Protein AF-K4LTP4-F1 (afdb_monomer)

Foldseek 3Di:
DQQQEEEEEEADQQWDLPLAAPVVLDDDDPLCVVLVVLLVVLLVVLVVFFDPPGHWHQQLRGGCALLSVAPCLSVLVVVCSSVSNYWYWYCYLNRRIHTRRRTGTDGDGDCDDPSLVSSVVSPSLCSLLSCCLRSLHLEYEYQFAADLDPDDDRNSSNVSQLSNVLNNVVVPRDHPFYKYWYWPDDDDPSQRSNQSSVLSSVCSVVSVDPVSLVCCQPPFRDDPRIGIHMDTRD

pLDDT: mean 94.67, std 6.54, range [52.28, 98.81]

Radius of gyration: 16.27 Å; Cα contacts (8 Å, |Δi|>4): 459; chains: 1; bounding box: 39×43×39 Å

Solvent-accessible surface area (backbone atoms only — not comparable to full-atom values): 12138 Å² total; per-residue (Å²): 129,78,35,52,28,37,39,39,37,65,58,58,85,44,66,45,56,80,46,53,64,50,60,95,62,47,71,87,52,75,90,44,44,68,58,49,52,52,45,55,58,51,29,60,83,33,48,90,38,48,39,84,86,46,37,54,8,7,42,63,68,21,39,59,28,54,37,54,63,34,85,65,29,63,60,50,49,48,55,34,40,65,68,52,58,32,47,48,35,31,45,28,54,56,52,55,58,38,49,37,44,44,70,39,54,49,56,72,57,61,64,43,76,69,50,38,50,50,40,56,78,66,37,49,23,58,50,47,12,49,49,47,60,70,48,58,30,43,28,40,41,34,54,31,72,24,49,63,46,76,74,62,82,65,0,46,62,26,18,38,53,48,52,3,50,39,49,20,44,75,72,68,49,82,52,83,41,43,31,34,38,25,56,69,46,63,74,57,72,62,49,47,35,32,33,50,23,45,53,49,36,52,41,55,76,52,69,71,42,65,68,58,54,52,45,20,52,75,74,36,45,77,38,92,77,20,30,32,29,50,47,75,64,115

Secondary structure (DSSP, 8-state):
---SEEEEEE--S-B-------GGG----GGGHHHHHHHHHHHHTTGGGB-TTSPPEEHHHHB-STTTTSTTHHHHHHHHHHTTS-EEEEEETTTEEEETT-EE--B---SSHHHHHHHHHTTHHHHHHHHHHHH--SEEEEEESS-SSSSSTTHHHHHHHHHHHHHHHHTT---SEEEEEEEEE---HHHHHHHHHHHHHHHHHTTT-HHHHHHHHHT-EEETTEEEEEEE--

Mean predicted aligned error: 3.34 Å

Organism: Thermacetogenium phaeum (strain ATCC BAA-254 / DSM 26808 / PB) (NCBI:txid1089553)

Sequence (234 aa):
MSVPVVCFIPCCKAKEDTGKTAIPCFQPDSVLEETYRRLERARQGMKGCVETASKKTSALYLYTGHFYSVEGLVDAAENLLCSGRMRLFIISAGYGLLDAFEPCHTYEAVMSGRTARYWRDAGLAEIIAEICLKLEPDHVYGFFAGSPGWSGAGAKYRYFFTAGVQQALRAGWVPTRAGCFYRRSGRGVTAIMQALGKCFCEFLNADFRESFVQNVMLDGFCWNGVEIGYEEVS

Structure (mmCIF, N/CA/C/O backbone):
data_AF-K4LTP4-F1
#
_entry.id   AF-K4LTP4-F1
#
loop_
_atom_site.group_PDB
_atom_site.id
_atom_site.type_symbol
_atom_site.label_atom_id
_atom_site.label_alt_id
_atom_site.label_comp_id
_atom_site.label_asym_id
_atom_site.label_entity_id
_atom_site.label_seq_id
_atom_site.pdbx_PDB_ins_code
_atom_site.Cartn_x
_atom_site.Cartn_y
_atom_site.Cartn_z
_atom_site.occupancy
_atom_site.B_iso_or_equiv
_atom_site.auth_seq_id
_atom_site.auth_comp_id
_atom_site.auth_asym_id
_atom_site.auth_atom_id
_atom_site.pdbx_PDB_model_num
ATOM 1 N N . MET A 1 1 ? 0.931 -17.670 13.049 1.00 52.28 1 MET A N 1
ATOM 2 C CA . MET A 1 1 ? 0.541 -16.498 13.861 1.00 52.28 1 MET A CA 1
ATOM 3 C C . MET A 1 1 ? -0.373 -15.666 12.985 1.00 52.28 1 MET A C 1
ATOM 5 O O . MET A 1 1 ? 0.015 -15.432 11.847 1.00 52.28 1 MET A O 1
ATOM 9 N N . SER A 1 2 ? -1.579 -15.326 13.442 1.00 67.81 2 SER A N 1
ATOM 10 C CA . SER A 1 2 ? -2.439 -14.388 12.712 1.00 67.81 2 SER A CA 1
ATOM 11 C C . SER A 1 2 ? -1.773 -13.013 12.706 1.00 67.81 2 SER A C 1
ATOM 13 O O . SER A 1 2 ? -1.133 -12.620 13.683 1.00 67.81 2 SER A O 1
ATOM 15 N N . VAL A 1 3 ? -1.855 -12.311 11.580 1.00 78.44 3 VAL A N 1
ATOM 16 C CA . VAL A 1 3 ? -1.325 -10.951 11.457 1.00 78.44 3 VAL A CA 1
ATOM 17 C C . VAL A 1 3 ? -2.467 -10.003 11.815 1.00 78.44 3 VAL A C 1
ATOM 19 O O . VAL A 1 3 ? -3.432 -9.950 11.059 1.00 78.44 3 VAL A O 1
ATOM 22 N N . PRO A 1 4 ? -2.387 -9.234 12.914 1.00 90.75 4 PRO A N 1
ATOM 23 C CA . PRO A 1 4 ? -3.533 -8.451 13.380 1.00 90.75 4 PRO A CA 1
ATOM 24 C C . PRO A 1 4 ? -3.860 -7.266 12.459 1.00 90.75 4 PRO A C 1
ATOM 26 O O . PRO A 1 4 ? -5.010 -6.832 12.386 1.00 90.75 4 PRO A O 1
ATOM 29 N N . VAL A 1 5 ? -2.862 -6.735 11.741 1.00 97.38 5 VAL A N 1
ATOM 30 C CA . VAL A 1 5 ? -3.019 -5.552 10.888 1.00 97.38 5 VAL A CA 1
ATOM 31 C C . VAL A 1 5 ? -2.383 -5.762 9.518 1.00 97.38 5 VAL A C 1
ATOM 33 O O . VAL A 1 5 ? -1.201 -6.098 9.407 1.00 97.38 5 VAL A O 1
ATOM 36 N N . VAL A 1 6 ? -3.145 -5.488 8.461 1.00 97.94 6 VAL A N 1
ATOM 37 C CA . VAL A 1 6 ? -2.639 -5.436 7.084 1.00 97.94 6 VAL A CA 1
ATOM 38 C C . VAL A 1 6 ? -2.817 -4.033 6.510 1.00 97.94 6 VAL A C 1
ATOM 40 O O . VAL A 1 6 ? -3.913 -3.480 6.490 1.00 97.94 6 VAL A O 1
ATOM 43 N N . CYS A 1 7 ? -1.737 -3.465 5.984 1.00 98.69 7 CYS A N 1
ATOM 44 C CA . CYS A 1 7 ? -1.734 -2.154 5.345 1.00 98.69 7 CYS A CA 1
ATOM 45 C C . CYS A 1 7 ? -1.463 -2.268 3.840 1.00 98.69 7 CYS A C 1
ATOM 47 O O . CYS A 1 7 ? -0.661 -3.092 3.400 1.00 98.69 7 CYS A O 1
ATOM 49 N N . PHE A 1 8 ? -2.084 -1.390 3.054 1.00 98.81 8 PHE A N 1
ATOM 50 C CA . PHE A 1 8 ? -1.866 -1.253 1.617 1.00 98.81 8 PHE A CA 1
ATOM 51 C C . PHE A 1 8 ? -1.504 0.190 1.258 1.00 98.81 8 PHE A C 1
ATOM 53 O O . PHE A 1 8 ? -2.230 1.131 1.589 1.00 98.81 8 PHE A O 1
ATOM 60 N N . ILE A 1 9 ? -0.404 0.364 0.525 1.00 98.56 9 ILE A N 1
ATOM 61 C CA . ILE A 1 9 ? 0.089 1.676 0.078 1.00 98.56 9 ILE A CA 1
ATOM 62 C C . ILE A 1 9 ? 0.394 1.668 -1.432 1.00 98.56 9 ILE A C 1
ATOM 64 O O . ILE A 1 9 ? 0.595 0.603 -2.023 1.00 98.56 9 ILE A O 1
ATOM 68 N N . PRO A 1 10 ? 0.405 2.827 -2.113 1.00 97.38 10 PRO A N 1
ATOM 69 C CA . PRO A 1 10 ? 0.706 2.894 -3.538 1.00 97.38 10 PRO A CA 1
ATOM 70 C C . PRO A 1 10 ? 2.216 2.884 -3.786 1.00 97.38 10 PRO A C 1
ATOM 72 O O . PRO A 1 10 ? 2.984 3.480 -3.032 1.00 97.38 10 PRO A O 1
ATOM 75 N N . CYS A 1 11 ? 2.655 2.310 -4.904 1.00 97.00 11 CYS A N 1
ATOM 76 C CA . CYS A 1 11 ? 4.000 2.565 -5.415 1.00 97.00 11 CYS A CA 1
ATOM 77 C C . CYS A 1 11 ? 4.165 4.022 -5.896 1.00 97.00 11 CYS A C 1
ATOM 79 O O . CYS A 1 11 ? 3.198 4.779 -6.023 1.00 97.00 11 CYS A O 1
ATOM 81 N N . CYS A 1 12 ? 5.388 4.414 -6.263 1.00 95.44 12 CYS A N 1
ATOM 82 C CA . CYS A 1 12 ? 5.648 5.711 -6.893 1.00 95.44 12 CYS A CA 1
ATOM 83 C C . CYS A 1 12 ? 6.582 5.624 -8.105 1.00 95.44 12 CYS A C 1
ATOM 85 O O . CYS A 1 12 ? 7.229 4.609 -8.357 1.00 95.44 12 CYS A O 1
ATOM 87 N N . LYS A 1 13 ? 6.631 6.720 -8.878 1.00 94.19 13 LYS A N 1
ATOM 88 C CA . LYS A 1 13 ? 7.516 6.839 -10.044 1.00 94.19 13 LYS A CA 1
ATOM 89 C C . LYS A 1 13 ? 8.992 6.822 -9.633 1.00 94.19 13 LYS A C 1
ATOM 91 O O . LYS A 1 13 ? 9.760 6.090 -10.245 1.00 94.19 13 LYS A O 1
ATOM 96 N N . ALA A 1 14 ? 9.354 7.609 -8.618 1.00 96.50 14 ALA A N 1
ATOM 97 C CA . ALA A 1 14 ? 10.716 7.684 -8.094 1.00 96.50 14 ALA A CA 1
ATOM 98 C C . ALA A 1 14 ? 11.108 6.358 -7.428 1.00 96.50 14 ALA A C 1
ATOM 100 O O . ALA A 1 14 ? 10.367 5.857 -6.576 1.00 96.50 14 ALA A O 1
ATOM 101 N N . LYS A 1 15 ? 12.231 5.788 -7.867 1.00 96.75 15 LYS A N 1
ATOM 102 C CA . LYS A 1 15 ? 12.778 4.518 -7.391 1.00 96.75 15 LYS A CA 1
ATOM 103 C C . LYS A 1 15 ? 14.299 4.616 -7.345 1.00 96.75 15 LYS A C 1
ATOM 105 O O . LYS A 1 15 ? 14.874 5.283 -8.201 1.00 96.75 15 LYS A O 1
ATOM 110 N N . GLU A 1 16 ? 14.920 3.939 -6.391 1.00 96.38 16 GLU A N 1
ATOM 111 C CA . GLU A 1 16 ? 16.374 3.886 -6.238 1.00 96.38 16 GLU A CA 1
ATOM 112 C C . GLU A 1 16 ? 16.822 2.453 -5.921 1.00 96.38 16 GLU A C 1
ATOM 114 O O . GLU A 1 16 ? 16.445 1.865 -4.904 1.00 96.38 16 GLU A O 1
ATOM 119 N N . ASP A 1 17 ? 17.621 1.851 -6.802 1.00 93.75 17 ASP A N 1
ATOM 120 C CA . ASP A 1 17 ? 18.072 0.463 -6.694 1.00 93.75 17 ASP A CA 1
ATOM 121 C C . ASP A 1 17 ? 19.303 0.325 -5.782 1.00 93.75 17 ASP A C 1
ATOM 123 O O . ASP A 1 17 ? 20.363 -0.169 -6.158 1.00 93.75 17 ASP A O 1
ATOM 127 N N . THR A 1 18 ? 19.150 0.735 -4.524 1.00 94.44 18 THR A N 1
ATOM 128 C CA . THR A 1 18 ? 20.231 0.734 -3.520 1.00 94.44 18 THR A CA 1
ATOM 129 C C . THR A 1 18 ? 20.874 -0.640 -3.285 1.00 94.44 18 THR A C 1
ATOM 131 O O . THR A 1 18 ? 22.013 -0.722 -2.826 1.00 94.44 18 THR A O 1
ATOM 134 N N . GLY A 1 19 ? 20.169 -1.734 -3.593 1.00 95.00 19 GLY A N 1
ATOM 135 C CA . GLY A 1 19 ? 20.565 -3.094 -3.235 1.00 95.00 19 GLY A CA 1
ATOM 136 C C . GLY A 1 19 ? 20.269 -3.444 -1.774 1.00 95.00 19 GLY A C 1
ATOM 137 O O . GLY A 1 19 ? 20.636 -4.528 -1.324 1.00 95.00 19 GLY A O 1
ATOM 138 N N . LYS A 1 20 ? 19.623 -2.547 -1.012 1.00 94.50 20 LYS A N 1
ATOM 139 C CA . LYS A 1 20 ? 19.243 -2.803 0.381 1.00 94.50 20 LYS A CA 1
ATOM 140 C C . LYS A 1 20 ? 18.130 -3.851 0.426 1.00 94.50 20 LYS A C 1
ATOM 142 O O . LYS A 1 20 ? 17.078 -3.686 -0.194 1.00 94.50 20 LYS A O 1
ATOM 147 N N . THR A 1 21 ? 18.338 -4.912 1.201 1.00 91.69 21 THR A N 1
ATOM 148 C CA . THR A 1 21 ? 17.359 -5.992 1.382 1.00 91.69 21 THR A CA 1
ATOM 149 C C . THR A 1 21 ? 17.168 -6.318 2.859 1.00 91.69 21 THR A C 1
ATOM 151 O O . THR A 1 21 ? 18.154 -6.533 3.561 1.00 91.69 21 THR A O 1
ATOM 154 N N . ALA A 1 22 ? 15.921 -6.438 3.312 1.00 87.44 22 ALA A N 1
ATOM 155 C CA . ALA A 1 22 ? 15.573 -6.862 4.674 1.00 87.44 22 ALA A CA 1
ATOM 156 C C . ALA A 1 22 ? 15.279 -8.374 4.738 1.00 87.44 22 ALA A C 1
ATOM 158 O O . ALA A 1 22 ? 14.229 -8.804 5.211 1.00 87.44 22 ALA A O 1
ATOM 159 N N . ILE A 1 23 ? 16.209 -9.195 4.234 1.00 74.62 23 ILE A N 1
ATOM 160 C CA . ILE A 1 23 ? 16.038 -10.658 4.117 1.00 74.62 23 ILE A CA 1
ATOM 161 C C . ILE A 1 23 ? 15.643 -11.323 5.448 1.00 74.62 23 ILE A C 1
ATOM 163 O O . ILE A 1 23 ? 14.735 -12.148 5.416 1.00 74.62 23 ILE A O 1
ATOM 167 N N . PRO A 1 24 ? 16.232 -10.978 6.615 1.00 71.69 24 PRO A N 1
ATOM 168 C CA . PRO A 1 24 ? 15.872 -11.631 7.876 1.00 71.69 24 PRO A CA 1
ATOM 169 C C . PRO A 1 24 ? 14.401 -11.458 8.277 1.00 71.69 24 PRO A C 1
ATOM 171 O O . PRO A 1 24 ? 13.863 -12.318 8.967 1.00 71.69 24 PRO A O 1
ATOM 174 N N . CYS A 1 25 ? 13.752 -10.373 7.840 1.00 76.00 25 CYS A N 1
ATOM 175 C CA . CYS A 1 25 ? 12.348 -10.094 8.144 1.00 76.00 25 CYS A CA 1
ATOM 176 C C . CYS A 1 25 ? 11.389 -10.543 7.027 1.00 76.00 25 CYS A C 1
ATOM 178 O O . CYS A 1 25 ? 10.178 -10.550 7.235 1.00 76.00 25 CYS A O 1
ATOM 180 N N . PHE A 1 26 ? 11.894 -10.913 5.845 1.00 75.62 26 PHE A N 1
ATOM 181 C CA . PHE A 1 26 ? 11.061 -11.402 4.750 1.00 75.62 26 PHE A CA 1
ATOM 182 C C . PHE A 1 26 ? 10.897 -12.917 4.833 1.00 75.62 26 PHE A C 1
ATOM 184 O O . PHE A 1 26 ? 11.843 -13.672 4.612 1.00 75.62 26 PHE A O 1
ATOM 191 N N . GLN A 1 27 ? 9.672 -13.369 5.090 1.00 70.62 27 GLN A N 1
ATOM 192 C CA . GLN A 1 27 ? 9.317 -14.780 5.000 1.00 70.62 27 GLN A CA 1
ATOM 193 C C . GLN A 1 27 ? 8.147 -14.945 4.027 1.00 70.62 27 GLN A C 1
ATOM 195 O O . GLN A 1 27 ? 7.062 -14.415 4.286 1.00 70.62 27 GLN A O 1
ATOM 200 N N . PRO A 1 28 ? 8.348 -15.655 2.898 1.00 72.56 28 PRO A N 1
ATOM 201 C CA . PRO A 1 28 ? 7.252 -16.038 2.024 1.00 72.56 28 PRO A CA 1
ATOM 202 C C . PRO A 1 28 ? 6.209 -16.799 2.835 1.00 72.56 28 PRO A C 1
ATOM 204 O O . PRO A 1 28 ? 6.511 -17.805 3.475 1.00 72.56 28 PRO A O 1
ATOM 207 N N . ASP A 1 29 ? 4.986 -16.288 2.826 1.00 79.19 29 ASP A N 1
ATOM 208 C CA . ASP A 1 29 ? 3.899 -16.873 3.592 1.00 79.19 29 ASP A CA 1
ATOM 209 C C . ASP A 1 29 ? 3.378 -18.109 2.858 1.00 79.19 29 ASP A C 1
ATOM 211 O O . ASP A 1 29 ? 2.836 -17.992 1.754 1.00 79.19 29 ASP A O 1
ATOM 215 N N . SER A 1 30 ? 3.554 -19.294 3.442 1.00 85.12 30 SER A N 1
ATOM 216 C CA . SER A 1 30 ? 3.106 -20.546 2.823 1.00 85.12 30 SER A CA 1
ATOM 217 C C . SER A 1 30 ? 1.592 -20.564 2.607 1.00 85.12 30 SER A C 1
ATOM 219 O O . SER A 1 30 ? 1.116 -21.154 1.638 1.00 85.12 30 SER A O 1
ATOM 221 N N . VAL A 1 31 ? 0.824 -19.843 3.432 1.00 89.00 31 VAL A N 1
ATOM 222 C CA . VAL A 1 31 ? -0.631 -19.704 3.267 1.00 89.00 31 VAL A CA 1
ATOM 223 C C . VAL A 1 31 ? -0.965 -18.952 1.967 1.00 89.00 31 VAL A C 1
ATOM 225 O O . VAL A 1 31 ? -1.953 -19.245 1.282 1.00 89.00 31 VAL A O 1
ATOM 228 N N . LEU A 1 32 ? -0.104 -18.017 1.561 1.00 92.00 32 LEU A N 1
ATOM 229 C CA . LEU A 1 32 ? -0.262 -17.212 0.349 1.00 92.00 32 LEU A CA 1
ATOM 230 C C . LEU A 1 32 ? 0.405 -17.825 -0.889 1.00 92.00 32 LEU A C 1
ATOM 232 O O . LEU A 1 32 ? 0.339 -17.213 -1.952 1.00 92.00 32 LEU A O 1
ATOM 236 N N . GLU A 1 33 ? 0.986 -19.026 -0.811 1.00 92.38 33 GLU A N 1
ATOM 237 C CA . GLU A 1 33 ? 1.798 -19.596 -1.896 1.00 92.38 33 GLU A CA 1
ATOM 238 C C . GLU A 1 33 ? 1.068 -19.615 -3.251 1.00 92.38 33 GLU A C 1
ATOM 240 O O . GLU A 1 33 ? 1.586 -19.103 -4.243 1.00 92.38 33 GLU A O 1
ATOM 245 N N . GLU A 1 34 ? -0.164 -20.131 -3.312 1.00 93.44 34 GLU A N 1
ATOM 246 C CA . GLU A 1 34 ? -0.915 -20.163 -4.578 1.00 93.44 34 GLU A CA 1
ATOM 247 C C . GLU A 1 34 ? -1.298 -18.758 -5.070 1.00 93.44 34 GLU A C 1
ATOM 249 O O . GLU A 1 34 ? -1.293 -18.484 -6.272 1.00 93.44 34 GLU A O 1
ATOM 254 N N . THR A 1 35 ? -1.567 -17.837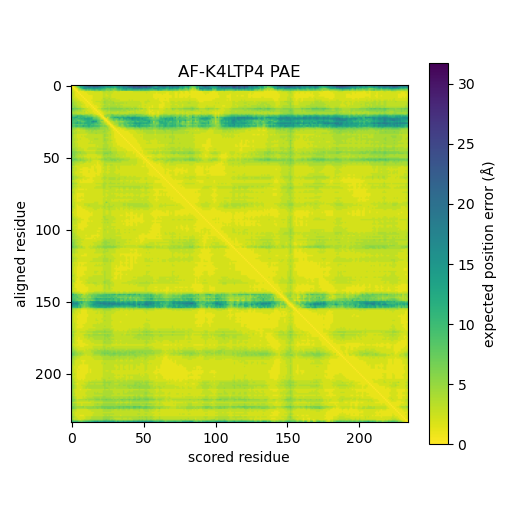 -4.143 1.00 94.44 35 THR A N 1
ATOM 255 C CA . THR A 1 35 ? -1.862 -16.436 -4.465 1.00 94.44 35 THR A CA 1
ATOM 256 C C . THR A 1 35 ? -0.623 -15.766 -5.071 1.00 94.44 35 THR A C 1
ATOM 258 O O . THR A 1 35 ? -0.724 -15.085 -6.095 1.00 94.44 35 THR A O 1
ATOM 261 N N . TYR A 1 36 ? 0.570 -16.047 -4.536 1.00 93.31 36 TYR A N 1
ATOM 262 C CA . TYR A 1 36 ? 1.835 -15.592 -5.110 1.00 93.31 36 TYR A CA 1
ATOM 263 C C . TYR A 1 36 ? 2.151 -16.248 -6.451 1.00 93.31 36 TYR A C 1
ATOM 265 O O . TYR A 1 36 ? 2.541 -15.537 -7.372 1.00 93.31 36 TYR A O 1
ATOM 273 N N . ARG A 1 37 ? 1.884 -17.543 -6.646 1.00 94.25 37 ARG A N 1
ATOM 274 C CA . ARG A 1 37 ? 2.048 -18.186 -7.964 1.00 94.25 37 ARG A CA 1
ATOM 275 C C . ARG A 1 37 ? 1.174 -17.537 -9.034 1.00 94.25 37 ARG A C 1
ATOM 277 O O . ARG A 1 37 ? 1.621 -17.339 -10.165 1.00 94.25 37 ARG A O 1
ATOM 284 N N . ARG A 1 38 ? -0.071 -17.182 -8.705 1.00 95.25 38 ARG A N 1
ATOM 285 C CA . ARG A 1 38 ? -0.948 -16.438 -9.624 1.00 95.25 38 ARG A CA 1
ATOM 286 C C . ARG A 1 38 ? -0.382 -15.060 -9.946 1.00 95.25 38 ARG A C 1
ATOM 288 O O . ARG A 1 38 ? -0.332 -14.685 -11.119 1.00 95.25 38 ARG A O 1
ATOM 295 N N . LEU A 1 39 ? 0.097 -14.342 -8.933 1.00 95.69 39 LEU A N 1
ATOM 296 C CA . LEU A 1 39 ? 0.733 -13.040 -9.105 1.00 95.69 39 LEU A CA 1
ATOM 297 C C . LEU A 1 39 ? 2.008 -13.134 -9.962 1.00 95.69 39 LEU A C 1
ATOM 299 O O . LEU A 1 39 ? 2.196 -12.329 -10.867 1.00 95.69 39 LEU A O 1
ATOM 303 N N . GLU A 1 40 ? 2.851 -14.147 -9.763 1.00 95.44 40 GLU A N 1
ATOM 304 C CA . GLU A 1 40 ? 4.054 -14.408 -10.563 1.00 95.44 40 GLU A CA 1
ATOM 305 C C . GLU A 1 40 ? 3.747 -14.700 -12.033 1.00 95.44 40 GLU A C 1
ATOM 307 O O . GLU A 1 40 ? 4.451 -14.200 -12.920 1.00 95.44 40 GLU A O 1
ATOM 312 N N . ARG A 1 41 ? 2.680 -15.463 -12.313 1.00 96.62 41 ARG A N 1
ATOM 313 C CA . ARG A 1 41 ? 2.184 -15.678 -13.683 1.00 96.62 41 ARG A CA 1
ATOM 314 C C . ARG A 1 41 ? 1.709 -14.362 -14.298 1.00 96.62 41 ARG A C 1
ATOM 316 O O . ARG A 1 41 ? 2.096 -14.047 -15.420 1.00 96.62 41 ARG A O 1
ATOM 323 N N . ALA A 1 42 ? 0.951 -13.555 -13.557 1.00 97.00 42 ALA A N 1
ATOM 324 C CA . ALA A 1 42 ? 0.530 -12.230 -14.012 1.00 97.00 42 ALA A CA 1
ATOM 325 C C . ALA A 1 42 ? 1.719 -11.271 -14.215 1.00 97.00 42 ALA A C 1
ATOM 327 O O . ALA A 1 42 ? 1.722 -10.467 -15.141 1.00 97.00 42 ALA A O 1
ATOM 328 N N . ARG A 1 43 ? 2.795 -11.368 -13.434 1.00 97.62 43 ARG A N 1
ATOM 329 C CA . ARG A 1 43 ? 4.002 -10.547 -13.641 1.00 97.62 43 ARG A CA 1
ATOM 330 C C . ARG A 1 43 ? 4.721 -10.860 -14.955 1.00 97.62 43 ARG A C 1
ATOM 332 O O . ARG A 1 43 ? 5.416 -9.992 -15.476 1.00 97.62 43 ARG A O 1
ATOM 339 N N . GLN A 1 44 ? 4.521 -12.044 -15.547 1.00 97.00 44 GLN A N 1
ATOM 340 C CA . GLN A 1 44 ? 5.122 -12.390 -16.844 1.00 97.00 44 GLN A CA 1
ATOM 341 C C . GLN A 1 44 ? 4.713 -11.412 -17.950 1.00 97.00 44 GLN A C 1
ATOM 343 O O . GLN A 1 44 ? 5.563 -11.005 -18.741 1.00 97.00 44 GLN A O 1
ATOM 348 N N . GLY A 1 45 ? 3.450 -10.972 -17.965 1.00 96.38 45 GLY A N 1
ATOM 349 C CA . GLY A 1 45 ? 2.955 -9.995 -18.941 1.00 96.38 45 GLY A CA 1
ATOM 350 C C . GLY A 1 45 ? 3.493 -8.573 -18.742 1.00 96.38 45 GLY A C 1
ATOM 351 O O . GLY A 1 45 ? 3.332 -7.737 -19.626 1.00 96.38 45 GLY A O 1
ATOM 352 N N . MET A 1 46 ? 4.174 -8.307 -17.622 1.00 96.69 46 MET A N 1
ATOM 353 C CA . MET A 1 46 ? 4.788 -7.013 -17.300 1.00 96.69 46 MET A CA 1
ATOM 354 C C . MET A 1 46 ? 6.320 -7.035 -17.367 1.00 96.69 46 MET A C 1
ATOM 356 O O . MET A 1 46 ? 6.949 -5.996 -17.194 1.00 96.69 46 MET A O 1
ATOM 360 N N . LYS A 1 47 ? 6.948 -8.176 -17.682 1.00 94.31 47 LYS A N 1
ATOM 361 C CA . LYS A 1 47 ? 8.418 -8.308 -17.741 1.00 94.31 47 LYS A CA 1
ATOM 362 C C . LYS A 1 47 ? 9.102 -7.255 -18.612 1.00 94.31 47 LYS A C 1
ATOM 364 O O . LYS A 1 47 ? 10.199 -6.825 -18.280 1.00 94.31 47 LYS A O 1
ATOM 369 N N . GLY A 1 48 ? 8.448 -6.817 -19.689 1.00 94.94 48 GLY A N 1
ATOM 370 C CA . GLY A 1 48 ? 8.991 -5.810 -20.602 1.00 94.94 48 GLY A CA 1
ATOM 371 C C . GLY A 1 48 ? 9.196 -4.420 -19.989 1.00 94.94 48 GLY A C 1
ATOM 372 O O . GLY A 1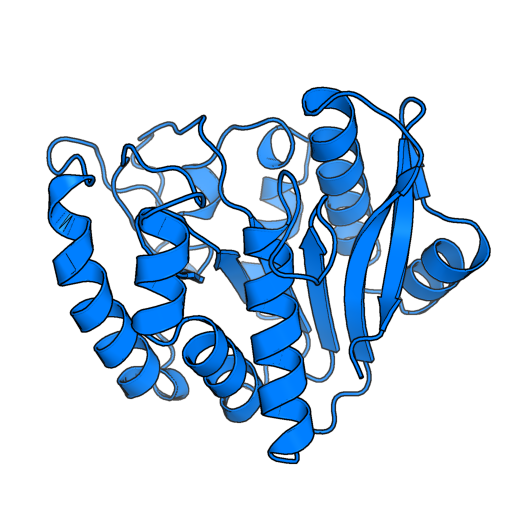 48 ? 9.905 -3.621 -20.587 1.00 94.94 48 GLY A O 1
ATOM 373 N N . CYS A 1 49 ? 8.602 -4.114 -18.827 1.00 95.50 49 CYS A N 1
ATOM 374 C CA . CYS A 1 49 ? 8.844 -2.849 -18.129 1.00 95.50 49 CYS A CA 1
ATOM 375 C C . CYS A 1 49 ? 9.879 -2.950 -17.002 1.00 95.50 49 CYS A C 1
ATOM 377 O O . CYS A 1 49 ? 10.163 -1.932 -16.379 1.00 95.50 49 CYS A O 1
ATOM 379 N N . VAL A 1 50 ? 10.385 -4.148 -16.688 1.00 96.25 50 VAL A N 1
ATOM 380 C CA . VAL A 1 50 ? 11.298 -4.392 -15.561 1.00 96.25 50 VAL A CA 1
ATOM 381 C C . VAL A 1 50 ? 12.750 -4.283 -16.020 1.00 96.25 50 VAL A C 1
ATOM 383 O O . VAL A 1 50 ? 13.148 -4.891 -17.011 1.00 96.25 50 VAL A O 1
ATOM 386 N N . GLU A 1 51 ? 13.562 -3.548 -15.267 1.00 95.88 51 GLU A N 1
ATOM 387 C CA . GLU A 1 51 ? 14.974 -3.314 -15.567 1.00 95.88 51 GLU A CA 1
ATOM 388 C C . GLU A 1 51 ? 15.845 -4.378 -14.891 1.00 95.88 51 GLU A C 1
ATOM 390 O O . GLU A 1 51 ? 16.337 -4.210 -13.780 1.00 95.88 51 GLU A O 1
ATOM 395 N N . THR A 1 52 ? 16.068 -5.508 -15.563 1.00 92.31 52 THR A N 1
ATOM 396 C CA . THR A 1 52 ? 16.788 -6.653 -14.969 1.00 92.31 52 THR A CA 1
ATOM 397 C C . THR A 1 52 ? 18.257 -6.380 -14.635 1.00 92.31 52 THR A C 1
ATOM 399 O O . THR A 1 52 ? 18.869 -7.170 -13.921 1.00 92.31 52 THR A O 1
ATOM 402 N N . ALA A 1 53 ? 18.834 -5.299 -15.166 1.00 95.12 53 ALA A N 1
ATOM 403 C CA . ALA A 1 53 ? 20.194 -4.864 -14.853 1.00 95.12 53 ALA A CA 1
ATOM 404 C C . ALA A 1 53 ? 20.292 -4.099 -13.520 1.00 95.12 53 ALA A C 1
ATOM 406 O O . ALA A 1 53 ? 21.397 -3.951 -12.998 1.00 95.12 53 ALA A O 1
ATOM 407 N N . SER A 1 54 ? 19.168 -3.621 -12.971 1.00 95.94 54 SER A N 1
ATOM 408 C CA . SER A 1 54 ? 19.148 -2.924 -11.684 1.00 95.94 54 SER A CA 1
ATOM 409 C C . SER A 1 54 ? 19.514 -3.878 -10.551 1.00 95.94 54 SER A C 1
ATOM 411 O O . SER A 1 54 ? 19.321 -5.096 -10.649 1.00 95.94 54 SER A O 1
ATOM 413 N N . LYS A 1 55 ? 19.957 -3.345 -9.415 1.00 97.00 55 LYS A N 1
ATOM 414 C CA . LYS A 1 55 ? 20.077 -4.168 -8.204 1.00 97.00 55 LYS A CA 1
ATOM 415 C C . LYS A 1 55 ? 18.689 -4.572 -7.702 1.00 97.00 55 LYS A C 1
ATOM 417 O O . LYS A 1 55 ? 17.707 -3.851 -7.893 1.00 97.00 55 LYS A O 1
ATOM 422 N N . LYS A 1 56 ? 18.610 -5.735 -7.048 1.00 95.94 56 LYS A N 1
ATOM 423 C CA . LYS A 1 56 ? 17.414 -6.134 -6.295 1.00 95.94 56 LYS A CA 1
ATOM 424 C C . LYS A 1 56 ? 17.384 -5.376 -4.973 1.00 95.94 56 LYS A C 1
ATOM 426 O O . LYS A 1 56 ? 18.315 -5.501 -4.183 1.00 95.94 56 LYS A O 1
ATOM 431 N N . THR A 1 57 ? 16.295 -4.666 -4.722 1.00 97.00 57 THR A N 1
ATOM 432 C CA . THR A 1 57 ? 16.062 -3.895 -3.497 1.00 97.00 57 THR A CA 1
ATOM 433 C C . THR A 1 57 ? 14.716 -4.316 -2.914 1.00 97.00 57 THR A C 1
ATOM 435 O O . THR A 1 57 ? 13.764 -4.536 -3.664 1.00 97.00 57 THR A O 1
ATOM 438 N N . SER A 1 58 ? 14.608 -4.458 -1.590 1.00 97.00 58 SER A N 1
ATOM 439 C CA . SER A 1 58 ? 13.304 -4.703 -0.952 1.00 97.00 58 SER A CA 1
ATOM 440 C C . SER A 1 58 ? 12.341 -3.557 -1.275 1.00 97.00 58 SER A C 1
ATOM 442 O O . SER A 1 58 ? 12.734 -2.391 -1.232 1.00 97.00 58 SER A O 1
ATOM 444 N N . ALA A 1 59 ? 11.087 -3.877 -1.597 1.00 97.06 59 ALA A N 1
ATOM 445 C CA . ALA A 1 59 ? 10.125 -2.917 -2.138 1.00 97.06 59 ALA A CA 1
ATOM 446 C C . ALA A 1 59 ? 9.975 -1.633 -1.293 1.00 97.06 59 ALA A C 1
ATOM 448 O O . ALA A 1 59 ? 9.917 -0.541 -1.856 1.00 97.06 59 ALA A O 1
ATOM 449 N N . LEU A 1 60 ? 9.987 -1.740 0.039 1.00 97.19 60 LEU A N 1
ATOM 450 C CA . LEU A 1 60 ? 9.917 -0.605 0.966 1.00 97.19 60 LEU A CA 1
ATOM 451 C C . LEU A 1 60 ? 11.092 0.374 0.817 1.00 97.19 60 LEU A C 1
ATOM 453 O O . LEU A 1 60 ? 10.897 1.574 0.974 1.00 97.19 60 LEU A O 1
ATOM 457 N N . TYR A 1 61 ? 12.291 -0.117 0.491 1.00 97.25 61 TYR A N 1
ATOM 458 C CA . TYR A 1 61 ? 13.484 0.716 0.288 1.00 97.25 61 TYR A CA 1
ATOM 459 C C . TYR A 1 61 ? 13.679 1.150 -1.165 1.00 97.25 61 TYR A C 1
ATOM 461 O O . TYR A 1 61 ? 14.503 2.019 -1.433 1.00 97.25 61 TYR A O 1
ATOM 469 N N . LEU A 1 62 ? 12.966 0.527 -2.107 1.00 97.81 62 LEU A N 1
ATOM 470 C CA . LEU A 1 62 ? 13.062 0.869 -3.522 1.00 97.81 62 LEU A CA 1
ATOM 471 C C . LEU A 1 62 ? 12.387 2.213 -3.809 1.00 97.81 62 LEU A C 1
ATOM 473 O O . LEU A 1 62 ? 12.892 2.997 -4.604 1.00 97.81 62 LEU A O 1
ATOM 477 N N . TYR A 1 63 ? 11.220 2.465 -3.219 1.00 97.75 63 TYR A N 1
ATOM 478 C CA . TYR A 1 63 ? 10.413 3.646 -3.516 1.00 97.75 63 TYR A CA 1
ATOM 479 C C . TYR A 1 63 ? 10.865 4.865 -2.704 1.00 97.75 63 TYR A C 1
ATOM 481 O O . TYR A 1 63 ? 10.890 4.831 -1.481 1.00 97.75 63 TYR A O 1
ATOM 489 N N . THR A 1 64 ? 11.152 5.975 -3.390 1.00 96.94 64 THR A N 1
ATOM 490 C CA . THR A 1 64 ? 11.706 7.208 -2.783 1.00 96.94 64 THR A CA 1
ATOM 491 C C . THR A 1 64 ? 10.842 8.449 -3.024 1.00 96.94 64 THR A C 1
ATOM 493 O O . THR A 1 64 ? 11.253 9.585 -2.798 1.00 96.94 64 THR A O 1
ATOM 496 N N . GLY A 1 65 ? 9.616 8.259 -3.516 1.00 96.56 65 GL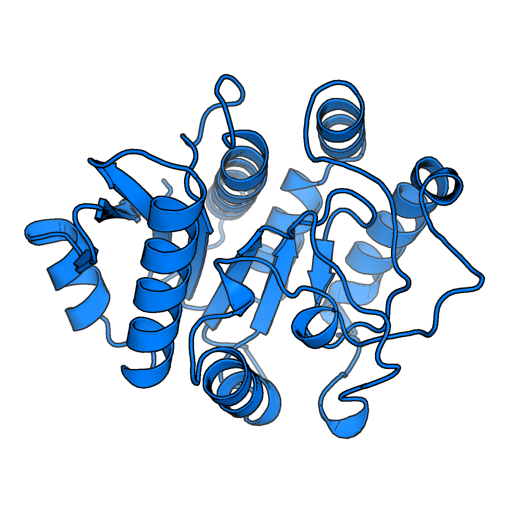Y A N 1
ATOM 497 C CA . GLY A 1 65 ? 8.691 9.357 -3.784 1.00 96.56 65 GLY A CA 1
ATOM 498 C C . GLY A 1 65 ? 8.180 10.040 -2.515 1.00 96.56 65 GLY A C 1
ATOM 499 O O . GLY A 1 65 ? 8.343 9.552 -1.406 1.00 96.56 65 GLY A O 1
ATOM 500 N N . HIS A 1 66 ? 7.458 11.142 -2.703 1.00 97.56 66 HIS A N 1
ATOM 501 C CA . HIS A 1 66 ? 6.943 12.020 -1.645 1.00 97.56 66 HIS A CA 1
ATOM 502 C C . HIS A 1 66 ? 6.213 11.351 -0.466 1.00 97.56 66 HIS A C 1
ATOM 504 O O . HIS A 1 66 ? 6.247 11.880 0.637 1.00 97.56 66 HIS A O 1
ATOM 510 N N . PHE A 1 67 ? 5.540 10.219 -0.691 1.00 97.94 67 PHE A N 1
ATOM 511 C CA . PHE A 1 67 ? 4.938 9.435 0.392 1.00 97.94 67 PHE A CA 1
ATOM 512 C C . PHE A 1 67 ? 6.008 8.787 1.276 1.00 97.94 67 PHE A C 1
ATOM 514 O O . PHE A 1 67 ? 5.928 8.869 2.492 1.00 97.94 67 PHE A O 1
ATOM 521 N N . TYR A 1 68 ? 7.017 8.179 0.651 1.00 98.12 68 TYR A N 1
ATOM 522 C CA . TYR A 1 68 ? 8.090 7.414 1.286 1.00 98.12 68 TYR A CA 1
ATOM 523 C C . TYR A 1 68 ? 9.181 8.308 1.882 1.00 98.12 68 TYR A C 1
ATOM 525 O O . TYR A 1 68 ? 9.854 7.907 2.821 1.00 98.12 68 TYR A O 1
ATOM 533 N N . SER A 1 69 ? 9.336 9.533 1.372 1.00 96.69 69 SER A N 1
ATOM 534 C CA . SER A 1 69 ? 10.334 10.498 1.848 1.00 96.69 69 SER A CA 1
ATOM 535 C C . SER A 1 69 ? 9.964 11.177 3.175 1.00 96.69 69 SER A C 1
ATOM 537 O O . SER A 1 69 ? 10.611 12.149 3.556 1.00 96.69 69 SER A O 1
ATOM 539 N N . VAL A 1 70 ? 8.877 10.762 3.832 1.00 97.88 70 VAL A N 1
ATOM 540 C CA . VAL A 1 70 ? 8.494 11.281 5.148 1.00 97.88 70 VAL A CA 1
ATOM 541 C C . VAL A 1 70 ? 9.458 10.726 6.190 1.00 97.88 70 VAL A C 1
ATOM 543 O O . VAL A 1 70 ? 9.624 9.514 6.314 1.00 97.88 70 VAL A O 1
ATOM 546 N N . GLU A 1 71 ? 10.085 11.626 6.943 1.00 97.62 71 GLU A N 1
ATOM 547 C CA . GLU A 1 71 ? 11.050 11.275 7.982 1.00 97.62 71 GLU A CA 1
ATOM 548 C C . GLU A 1 71 ? 10.454 10.288 9.000 1.00 97.62 71 GLU A C 1
ATOM 550 O O . GLU A 1 71 ? 9.307 10.435 9.436 1.00 97.62 71 GLU A O 1
ATOM 555 N N . GLY A 1 72 ? 11.227 9.251 9.335 1.00 97.50 72 GLY A N 1
ATOM 556 C CA . GLY A 1 72 ? 10.844 8.193 10.273 1.00 97.50 72 GLY A CA 1
ATOM 557 C C . GLY A 1 72 ? 9.832 7.167 9.749 1.00 97.50 72 GLY A C 1
ATOM 558 O O . GLY A 1 72 ? 9.626 6.154 10.410 1.00 97.50 72 GLY A O 1
ATOM 559 N N . LEU A 1 73 ? 9.219 7.363 8.571 1.00 98.25 73 LEU A N 1
ATOM 560 C CA . LEU A 1 73 ? 8.182 6.452 8.059 1.00 98.25 73 LEU A CA 1
ATOM 561 C C . LEU A 1 73 ? 8.726 5.046 7.808 1.00 98.25 73 LEU A C 1
ATOM 563 O O . LEU A 1 73 ? 8.135 4.069 8.263 1.00 98.25 73 LEU A O 1
ATOM 567 N N . VAL A 1 74 ? 9.835 4.946 7.070 1.00 96.75 74 VAL A N 1
ATOM 568 C CA . VAL A 1 74 ? 10.436 3.652 6.713 1.00 96.75 74 VAL A CA 1
ATOM 569 C C . VAL A 1 74 ? 10.865 2.898 7.970 1.00 96.75 74 VAL A C 1
ATOM 571 O O . VAL A 1 74 ? 10.556 1.716 8.084 1.00 96.75 74 VAL A O 1
ATOM 574 N N . ASP A 1 75 ? 11.478 3.587 8.933 1.00 96.38 75 ASP A N 1
ATOM 575 C CA . ASP A 1 75 ? 11.927 2.981 10.190 1.00 96.38 75 ASP A CA 1
ATOM 576 C C . ASP A 1 75 ? 10.742 2.516 11.054 1.00 96.38 75 ASP A C 1
ATOM 578 O O . ASP A 1 75 ? 10.747 1.401 11.579 1.00 96.38 75 ASP A O 1
ATOM 582 N N . ALA A 1 76 ? 9.681 3.326 11.168 1.00 97.69 76 ALA A N 1
ATOM 583 C CA . ALA A 1 76 ? 8.460 2.946 11.882 1.00 97.69 76 ALA A CA 1
ATOM 584 C C . ALA A 1 76 ? 7.790 1.714 11.247 1.00 97.69 76 ALA A C 1
ATOM 586 O O . ALA A 1 76 ? 7.396 0.782 11.954 1.00 97.69 76 ALA A O 1
ATOM 587 N N . ALA A 1 77 ? 7.705 1.678 9.913 1.00 97.38 77 ALA A N 1
ATOM 588 C CA . ALA A 1 77 ? 7.160 0.541 9.179 1.00 97.38 77 ALA A CA 1
ATOM 589 C C . ALA A 1 77 ? 8.022 -0.716 9.363 1.00 97.38 77 ALA A C 1
ATOM 591 O O . ALA A 1 77 ? 7.483 -1.780 9.661 1.00 97.38 77 ALA A O 1
ATOM 592 N N . GLU A 1 78 ? 9.345 -0.598 9.237 1.00 95.88 78 GLU A N 1
ATOM 593 C CA . GLU A 1 78 ? 10.292 -1.702 9.413 1.00 95.88 78 GLU A CA 1
ATOM 594 C C . GLU A 1 78 ? 10.184 -2.328 10.808 1.00 95.88 78 GLU A C 1
ATOM 596 O O . GLU A 1 78 ? 10.056 -3.548 10.922 1.00 95.88 78 GLU A O 1
ATOM 601 N N . ASN A 1 79 ? 10.115 -1.511 11.862 1.00 94.94 79 ASN A N 1
ATOM 602 C CA . ASN A 1 79 ? 9.953 -1.992 13.236 1.00 94.94 79 ASN A CA 1
ATOM 603 C C . ASN A 1 79 ? 8.662 -2.810 13.432 1.00 94.94 79 ASN A C 1
ATOM 605 O O . ASN A 1 79 ? 8.661 -3.846 14.106 1.00 94.94 79 ASN A O 1
ATOM 609 N N . LEU A 1 80 ? 7.545 -2.371 12.846 1.00 95.38 80 LEU A N 1
ATOM 610 C CA . LEU A 1 80 ? 6.258 -3.071 12.937 1.00 95.38 80 LEU A CA 1
ATOM 611 C C . LEU A 1 80 ? 6.229 -4.355 12.097 1.00 95.38 80 LEU A C 1
ATOM 613 O O . LEU A 1 80 ? 5.677 -5.362 12.544 1.00 95.38 80 LEU A O 1
ATOM 617 N N . LEU A 1 81 ? 6.870 -4.340 10.926 1.00 94.38 81 LEU A N 1
ATOM 618 C CA . LEU A 1 81 ? 7.012 -5.507 10.054 1.00 94.38 81 LEU A CA 1
ATOM 619 C C . LEU A 1 81 ? 7.883 -6.588 10.702 1.00 94.38 81 LEU A C 1
ATOM 621 O O . LEU A 1 81 ? 7.451 -7.731 10.827 1.00 94.38 81 LEU A O 1
ATOM 625 N N . CYS A 1 82 ? 9.080 -6.233 11.174 1.00 92.44 82 CYS A N 1
ATOM 626 C CA . CYS A 1 82 ? 10.008 -7.187 11.785 1.00 92.44 82 CYS A CA 1
ATOM 627 C C . CYS A 1 82 ? 9.508 -7.726 13.140 1.00 92.44 82 CYS A C 1
ATOM 629 O O . CYS A 1 82 ? 9.894 -8.822 13.534 1.00 92.44 82 CYS A O 1
ATOM 631 N N . SER A 1 83 ? 8.625 -7.001 13.842 1.00 91.62 83 SER A N 1
ATOM 632 C CA . SER A 1 83 ? 7.954 -7.507 15.055 1.00 91.62 83 SER A CA 1
ATOM 633 C C . SER A 1 83 ? 6.707 -8.354 14.773 1.00 91.62 83 SER A C 1
ATOM 635 O O . SER A 1 83 ? 6.085 -8.845 15.712 1.00 91.62 83 SER A O 1
ATOM 637 N N . GLY A 1 84 ? 6.317 -8.531 13.504 1.00 91.00 84 GLY A N 1
ATOM 638 C CA . GLY A 1 84 ? 5.142 -9.315 13.114 1.00 91.00 84 GLY A CA 1
ATOM 639 C C . GLY A 1 84 ? 3.797 -8.673 13.474 1.00 91.00 84 GLY A C 1
ATOM 640 O O . GLY A 1 84 ? 2.762 -9.327 13.371 1.00 91.00 84 GLY A O 1
ATOM 641 N N . ARG A 1 85 ? 3.789 -7.399 13.886 1.00 93.38 85 ARG A N 1
ATOM 642 C CA . ARG A 1 85 ? 2.572 -6.660 14.273 1.00 93.38 85 ARG A CA 1
ATOM 643 C C . ARG A 1 85 ? 1.794 -6.113 13.079 1.00 93.38 85 ARG A C 1
ATOM 645 O O . ARG A 1 85 ? 0.639 -5.731 13.222 1.00 93.38 85 ARG A O 1
ATOM 652 N N . MET A 1 86 ? 2.421 -6.071 11.909 1.00 95.25 86 MET A N 1
ATOM 653 C CA . MET A 1 86 ? 1.818 -5.598 10.670 1.00 95.25 86 MET A CA 1
ATOM 654 C C . MET A 1 86 ? 2.337 -6.416 9.487 1.00 95.25 86 MET A C 1
ATOM 656 O O . MET A 1 86 ? 3.494 -6.834 9.475 1.00 95.25 86 MET A O 1
ATOM 660 N N . ARG A 1 87 ? 1.518 -6.560 8.445 1.00 95.62 87 ARG A N 1
ATOM 661 C CA . ARG A 1 87 ? 1.994 -6.802 7.074 1.00 95.62 87 ARG A CA 1
ATOM 662 C C . ARG A 1 87 ? 1.686 -5.594 6.205 1.00 95.62 87 ARG A C 1
ATOM 664 O O . ARG A 1 87 ? 0.637 -4.971 6.344 1.00 95.62 87 ARG A O 1
ATOM 671 N N . LEU A 1 88 ? 2.608 -5.253 5.314 1.00 97.75 88 LEU A N 1
ATOM 672 C CA . LEU A 1 88 ? 2.485 -4.103 4.427 1.00 97.75 88 LEU A CA 1
ATOM 673 C C . LEU A 1 88 ? 2.633 -4.569 2.986 1.00 97.75 88 LEU A C 1
ATOM 675 O O . LEU A 1 88 ? 3.659 -5.140 2.617 1.00 97.75 88 LEU A O 1
ATOM 679 N N . PHE A 1 89 ? 1.620 -4.282 2.178 1.00 98.31 89 PHE A N 1
ATOM 680 C CA . PHE A 1 89 ? 1.629 -4.548 0.751 1.00 98.31 89 PHE A CA 1
ATOM 681 C C . PHE A 1 89 ? 1.670 -3.245 -0.046 1.00 98.31 89 PHE A C 1
ATOM 683 O O . PHE A 1 89 ? 0.988 -2.265 0.263 1.00 98.31 89 PHE A O 1
ATOM 690 N N . ILE A 1 90 ? 2.452 -3.243 -1.119 1.00 98.62 90 ILE A N 1
ATOM 691 C CA . ILE A 1 90 ? 2.590 -2.109 -2.028 1.00 98.62 90 ILE A CA 1
ATOM 692 C C . ILE A 1 90 ? 1.902 -2.459 -3.343 1.00 98.62 90 ILE A C 1
ATOM 694 O O . ILE A 1 90 ? 2.360 -3.335 -4.081 1.00 98.62 90 ILE A O 1
ATOM 698 N N . ILE A 1 91 ? 0.815 -1.758 -3.671 1.00 98.50 91 ILE A N 1
ATOM 699 C CA . ILE A 1 91 ? 0.159 -1.899 -4.975 1.00 98.50 91 ILE A CA 1
ATOM 700 C C . ILE A 1 91 ? 1.076 -1.271 -6.027 1.00 98.50 91 ILE A C 1
ATOM 702 O O . ILE A 1 91 ? 1.349 -0.069 -5.998 1.00 98.50 91 ILE A O 1
ATOM 706 N N . SER A 1 92 ? 1.560 -2.095 -6.953 1.00 98.25 92 SER A N 1
ATOM 707 C CA . SER A 1 92 ? 2.678 -1.790 -7.843 1.00 98.25 92 SER A CA 1
ATOM 708 C C . SER A 1 92 ? 2.265 -1.824 -9.308 1.00 98.25 92 SER A C 1
ATOM 710 O O . SER A 1 92 ? 1.652 -2.781 -9.771 1.00 98.25 92 SER A O 1
ATOM 712 N N . ALA A 1 93 ? 2.644 -0.808 -10.084 1.00 97.31 93 ALA A N 1
ATOM 713 C CA . ALA A 1 93 ? 2.343 -0.788 -11.514 1.00 97.31 93 ALA A CA 1
ATOM 714 C C . ALA A 1 93 ? 3.134 -1.844 -12.305 1.00 97.31 93 ALA A C 1
ATOM 716 O O . ALA A 1 93 ? 2.618 -2.349 -13.299 1.00 97.31 93 ALA A O 1
ATOM 717 N N . GLY A 1 94 ? 4.350 -2.186 -11.872 1.00 97.56 94 GLY A N 1
ATOM 718 C CA . GLY A 1 94 ? 5.194 -3.196 -12.523 1.00 97.56 94 GLY A CA 1
ATOM 719 C C . GLY A 1 94 ? 4.959 -4.617 -12.013 1.00 97.56 94 GLY A C 1
ATOM 720 O O . GLY A 1 94 ? 5.096 -5.570 -12.771 1.00 97.56 94 GLY A O 1
ATOM 721 N N . TYR A 1 95 ? 4.557 -4.760 -10.746 1.00 98.12 95 TYR A N 1
ATOM 722 C CA . TYR A 1 95 ? 4.483 -6.063 -10.071 1.00 98.12 95 TYR A CA 1
ATOM 723 C C . TYR A 1 95 ? 3.082 -6.454 -9.581 1.00 98.12 95 TYR A C 1
ATOM 725 O O . TYR A 1 95 ? 2.906 -7.571 -9.097 1.00 98.12 95 TYR A O 1
ATOM 733 N N . GLY A 1 96 ? 2.098 -5.559 -9.705 1.00 98.25 96 GLY A N 1
ATOM 734 C CA . GLY A 1 96 ? 0.714 -5.741 -9.262 1.00 98.25 96 GLY A CA 1
ATOM 735 C C . GLY A 1 96 ? 0.590 -5.488 -7.770 1.00 98.25 96 GLY A C 1
ATOM 736 O O . GLY A 1 96 ? 0.025 -4.482 -7.341 1.00 98.25 96 GLY A O 1
ATOM 737 N N . LEU A 1 97 ? 1.215 -6.359 -6.990 1.00 98.00 97 LEU A N 1
ATOM 738 C CA . LEU A 1 97 ? 1.339 -6.263 -5.544 1.00 98.00 97 LEU A CA 1
ATOM 739 C C . LEU A 1 97 ? 2.752 -6.697 -5.146 1.00 98.00 97 LEU A C 1
ATOM 741 O O . LEU A 1 97 ? 3.340 -7.536 -5.822 1.00 98.00 97 LEU A O 1
ATOM 745 N N . LEU A 1 98 ? 3.308 -6.122 -4.091 1.00 97.12 98 LEU A N 1
ATOM 746 C CA . LEU A 1 98 ? 4.581 -6.529 -3.494 1.00 97.12 98 LEU A CA 1
ATOM 747 C C . LEU A 1 98 ? 4.395 -6.593 -1.984 1.00 97.12 98 LEU A C 1
ATOM 749 O O . LEU A 1 98 ? 3.772 -5.691 -1.425 1.00 97.12 98 LEU A O 1
ATOM 753 N N . ASP A 1 99 ? 4.956 -7.600 -1.325 1.00 95.50 99 ASP A N 1
ATOM 754 C CA . ASP A 1 99 ? 5.216 -7.492 0.114 1.00 95.50 99 ASP A CA 1
ATOM 755 C C . ASP A 1 99 ? 6.323 -6.440 0.337 1.00 95.50 99 ASP A C 1
ATOM 757 O O . ASP A 1 99 ? 7.232 -6.299 -0.487 1.00 95.50 99 ASP A O 1
ATOM 761 N N . ALA A 1 100 ? 6.244 -5.668 1.421 1.00 96.44 100 ALA A N 1
ATOM 762 C CA . ALA A 1 100 ? 7.181 -4.587 1.723 1.00 96.44 100 ALA A CA 1
ATOM 763 C C . ALA A 1 100 ? 8.655 -5.017 1.672 1.00 96.44 100 ALA A C 1
ATOM 765 O O . ALA A 1 100 ? 9.501 -4.230 1.239 1.00 96.44 100 ALA A O 1
ATOM 766 N N . PHE A 1 101 ? 8.976 -6.254 2.057 1.00 95.56 101 PHE A N 1
ATOM 767 C CA . PHE A 1 101 ? 10.353 -6.745 2.006 1.00 95.56 101 PHE A CA 1
ATOM 768 C C . PHE A 1 101 ? 10.681 -7.628 0.805 1.00 95.56 101 PHE A C 1
ATOM 770 O O . PHE A 1 101 ? 11.843 -8.014 0.653 1.00 95.56 101 PHE A O 1
ATOM 777 N N . GLU A 1 102 ? 9.726 -7.848 -0.102 1.00 94.81 102 GLU A N 1
ATOM 778 C CA . GLU A 1 102 ? 9.951 -8.584 -1.342 1.00 94.81 102 GLU A CA 1
ATOM 779 C C . GLU A 1 102 ? 11.046 -7.902 -2.191 1.00 94.81 102 GLU A C 1
ATOM 781 O O . GLU A 1 102 ? 10.898 -6.730 -2.566 1.00 94.81 102 GLU A O 1
ATOM 786 N N . PRO A 1 103 ? 12.161 -8.594 -2.504 1.00 94.69 103 PRO A N 1
ATOM 787 C CA . PRO A 1 103 ? 13.206 -8.036 -3.354 1.00 94.69 103 PRO A CA 1
ATOM 788 C C . PRO A 1 103 ? 12.723 -7.886 -4.798 1.00 94.69 103 PRO A C 1
ATOM 790 O O . PRO A 1 103 ? 12.330 -8.862 -5.439 1.00 94.69 103 PRO A O 1
ATOM 793 N N . CYS A 1 104 ? 12.816 -6.680 -5.349 1.00 95.56 104 CYS A N 1
ATOM 794 C CA . CYS A 1 104 ? 12.399 -6.380 -6.714 1.00 95.56 104 CYS A CA 1
ATOM 795 C C . CYS A 1 104 ? 13.390 -5.447 -7.426 1.00 95.56 104 CYS A C 1
ATOM 797 O O . CYS A 1 104 ? 14.212 -4.778 -6.800 1.00 95.56 104 CYS A O 1
ATOM 799 N N . HIS A 1 105 ? 13.336 -5.454 -8.756 1.00 97.75 105 HIS A N 1
ATOM 800 C CA . HIS A 1 105 ? 14.094 -4.544 -9.615 1.00 97.75 105 HIS A CA 1
ATOM 801 C C . HIS A 1 105 ? 13.314 -3.250 -9.866 1.00 97.75 105 HIS A C 1
ATOM 803 O O . HIS A 1 105 ? 12.080 -3.226 -9.733 1.00 97.75 105 HIS A O 1
ATOM 809 N N . THR A 1 106 ? 14.010 -2.202 -10.311 1.00 97.56 106 THR A N 1
ATOM 810 C CA . THR A 1 106 ? 13.362 -1.015 -10.880 1.00 97.56 106 THR A CA 1
ATOM 811 C C . THR A 1 106 ? 12.541 -1.390 -12.111 1.00 97.56 106 THR A C 1
ATOM 813 O O . THR A 1 106 ? 12.684 -2.456 -12.717 1.00 97.56 106 THR A O 1
ATOM 816 N N . TYR A 1 107 ? 11.588 -0.525 -12.437 1.00 97.69 107 TYR A N 1
ATOM 817 C CA . TYR A 1 107 ? 10.713 -0.707 -13.582 1.00 97.69 107 TYR A CA 1
ATOM 818 C C . TYR A 1 107 ? 10.118 0.632 -14.009 1.00 97.69 107 TYR A C 1
ATOM 820 O O . TYR A 1 107 ? 9.883 1.513 -13.174 1.00 97.69 107 TYR A O 1
ATOM 828 N N . GLU A 1 108 ? 9.749 0.721 -15.282 1.00 96.62 108 GLU A N 1
ATOM 829 C CA . GLU A 1 108 ? 9.114 1.894 -15.876 1.00 96.62 108 GLU A CA 1
ATOM 830 C C . GLU A 1 108 ? 7.660 1.601 -16.252 1.00 96.62 108 GLU A C 1
ATOM 832 O O . GLU A 1 108 ? 7.316 1.225 -17.372 1.00 96.62 108 GLU A O 1
ATOM 837 N N . ALA A 1 109 ? 6.772 1.776 -15.271 1.00 95.62 109 ALA A N 1
ATOM 838 C CA . ALA A 1 109 ? 5.330 1.674 -15.454 1.00 95.62 109 ALA A CA 1
ATOM 839 C C . ALA A 1 109 ? 4.581 2.623 -14.511 1.00 95.62 109 ALA A C 1
ATOM 841 O O . ALA A 1 109 ? 5.025 2.927 -13.403 1.00 95.62 109 ALA A O 1
ATOM 842 N N . VAL A 1 110 ? 3.395 3.054 -14.942 1.00 93.94 110 VAL A N 1
ATOM 843 C CA . VAL A 1 110 ? 2.462 3.865 -14.150 1.00 93.94 110 VAL A CA 1
ATOM 844 C C . VAL A 1 110 ? 1.122 3.142 -14.092 1.00 93.94 110 VAL A C 1
ATOM 846 O O . VAL A 1 110 ? 0.671 2.605 -15.102 1.00 93.94 110 VAL A O 1
ATOM 849 N N . MET A 1 111 ? 0.462 3.140 -12.930 1.00 94.25 111 MET A N 1
ATOM 850 C CA . MET A 1 111 ? -0.850 2.507 -12.745 1.00 94.25 111 MET A CA 1
ATOM 851 C C . MET A 1 111 ? -1.972 3.337 -13.392 1.00 94.25 111 MET A C 1
ATOM 853 O O . MET A 1 111 ? -2.800 3.960 -12.727 1.00 94.25 111 MET A O 1
ATOM 857 N N . SER A 1 112 ? -1.985 3.389 -14.720 1.00 92.31 112 SER A N 1
ATOM 858 C CA . SER A 1 112 ? -2.972 4.102 -15.530 1.00 92.31 112 SER A CA 1
ATOM 859 C C . SER A 1 112 ? -3.198 3.387 -16.867 1.00 92.31 112 SER A C 1
ATOM 861 O O . SER A 1 112 ? -2.491 2.440 -17.211 1.00 92.31 112 SER A O 1
ATOM 863 N N . GLY A 1 113 ? -4.226 3.805 -17.616 1.00 91.88 113 GLY A N 1
ATOM 864 C CA . GLY A 1 113 ? -4.456 3.360 -18.995 1.00 91.88 113 GLY A CA 1
ATOM 865 C C . GLY A 1 113 ? -4.390 1.840 -19.196 1.00 91.88 113 GLY A C 1
ATOM 866 O O . GLY A 1 113 ? -5.200 1.099 -18.638 1.00 91.88 113 GLY A O 1
ATOM 867 N N . ARG A 1 114 ? -3.440 1.394 -20.030 1.00 94.56 114 ARG A N 1
ATOM 868 C CA . ARG A 1 114 ? -3.232 -0.022 -20.376 1.00 94.56 114 ARG A CA 1
ATOM 869 C C . ARG A 1 114 ? -2.746 -0.843 -19.181 1.00 94.56 114 ARG A C 1
ATOM 871 O O . ARG A 1 114 ? -3.282 -1.922 -18.975 1.00 94.56 114 ARG A O 1
ATOM 878 N N . THR A 1 115 ? -1.820 -0.320 -18.381 1.00 96.31 115 THR A N 1
ATOM 879 C CA . THR A 1 115 ? -1.275 -1.008 -17.200 1.00 96.31 115 THR A CA 1
ATOM 880 C C . THR A 1 115 ? -2.354 -1.283 -16.162 1.00 96.31 115 THR A C 1
ATOM 882 O O . THR A 1 115 ? -2.471 -2.396 -15.667 1.00 96.31 115 THR A O 1
ATOM 885 N N . ALA A 1 116 ? -3.210 -0.298 -15.873 1.00 95.94 116 ALA A N 1
ATOM 886 C CA . ALA A 1 116 ? -4.321 -0.514 -14.950 1.00 95.94 116 ALA A CA 1
ATOM 887 C C . ALA A 1 116 ? -5.317 -1.551 -15.494 1.00 95.94 116 ALA A C 1
ATOM 889 O O . ALA A 1 116 ? -5.750 -2.424 -14.752 1.00 95.94 116 ALA A O 1
ATOM 890 N N . ARG A 1 117 ? -5.674 -1.489 -16.788 1.00 96.56 117 ARG A N 1
ATOM 891 C CA . ARG A 1 117 ? -6.552 -2.505 -17.401 1.00 96.56 117 ARG A CA 1
ATOM 892 C C . ARG A 1 117 ? -5.944 -3.899 -17.323 1.00 96.56 117 ARG A C 1
ATOM 894 O O . ARG A 1 117 ? -6.646 -4.813 -16.925 1.00 96.56 117 ARG A O 1
ATOM 901 N N . TYR A 1 118 ? -4.652 -4.022 -17.612 1.00 97.94 118 TYR A N 1
ATOM 902 C CA . TYR A 1 118 ? -3.932 -5.280 -17.478 1.00 97.94 118 TYR A CA 1
ATOM 903 C C . TYR A 1 118 ? -4.091 -5.875 -16.077 1.00 97.94 118 TYR A C 1
ATOM 905 O O . TYR A 1 118 ? -4.548 -7.002 -15.946 1.00 97.94 118 TYR A O 1
ATOM 913 N N . TRP A 1 119 ? -3.795 -5.105 -15.025 1.00 98.19 119 TRP A N 1
ATOM 914 C CA . TRP A 1 119 ? -3.904 -5.597 -13.649 1.00 98.19 119 TRP A CA 1
ATOM 915 C C . TRP A 1 119 ? -5.334 -5.912 -13.217 1.00 98.19 119 TRP A C 1
ATOM 917 O O . TRP A 1 119 ? -5.548 -6.827 -12.429 1.00 98.19 119 TRP A O 1
ATOM 927 N N . ARG A 1 120 ? -6.322 -5.194 -13.755 1.00 97.50 120 ARG A N 1
ATOM 928 C CA . ARG A 1 120 ? -7.732 -5.539 -13.560 1.00 97.50 120 ARG A CA 1
ATOM 929 C C . ARG A 1 120 ? -8.066 -6.875 -14.207 1.00 97.50 120 ARG A C 1
ATOM 931 O O . ARG A 1 120 ? -8.647 -7.721 -13.548 1.00 97.50 120 ARG A O 1
ATOM 938 N N . ASP A 1 121 ? -7.680 -7.069 -15.460 1.00 97.75 121 ASP A N 1
ATOM 939 C CA . ASP A 1 121 ? -7.998 -8.286 -16.206 1.00 97.75 121 ASP A CA 1
ATOM 940 C C . ASP A 1 121 ? -7.190 -9.496 -15.676 1.00 97.75 121 ASP A C 1
ATOM 942 O O . ASP A 1 121 ? -7.651 -10.631 -15.741 1.00 97.75 121 ASP A O 1
ATOM 946 N N . ALA A 1 122 ? -6.016 -9.251 -15.081 1.00 97.88 122 ALA A N 1
ATOM 947 C CA . ALA A 1 122 ? -5.202 -10.244 -14.375 1.00 97.88 122 ALA A CA 1
ATOM 948 C C . ALA A 1 122 ? -5.711 -10.582 -12.957 1.00 97.88 122 ALA A C 1
ATOM 950 O O . ALA A 1 122 ? -5.146 -11.456 -12.298 1.00 97.88 122 ALA A O 1
ATOM 951 N N . GLY A 1 123 ? -6.757 -9.903 -12.484 1.00 97.94 123 GLY A N 1
ATOM 952 C CA . GLY A 1 123 ? -7.414 -10.195 -11.215 1.00 97.94 123 GLY A CA 1
ATOM 953 C C . GLY A 1 123 ? -6.705 -9.643 -9.972 1.00 97.94 123 GLY A C 1
ATOM 954 O O . GLY A 1 123 ? -6.591 -10.329 -8.957 1.00 97.94 123 GLY A O 1
ATOM 955 N N . LEU A 1 124 ? -6.159 -8.422 -10.034 1.00 98.31 124 LEU A N 1
ATOM 956 C CA . LEU A 1 124 ? -5.452 -7.824 -8.892 1.00 98.31 124 LEU A CA 1
ATOM 957 C C . LEU A 1 124 ? -6.363 -7.599 -7.671 1.00 98.31 124 LEU A C 1
ATOM 959 O O . LEU A 1 124 ? -5.896 -7.728 -6.541 1.00 98.31 124 LEU A O 1
ATOM 963 N N . ALA A 1 125 ? -7.645 -7.285 -7.875 1.00 98.19 125 ALA A N 1
ATOM 964 C CA . ALA A 1 125 ? -8.596 -7.143 -6.770 1.00 98.19 125 ALA A CA 1
ATOM 965 C C . ALA A 1 125 ? -8.844 -8.495 -6.081 1.00 98.19 125 ALA A C 1
ATOM 967 O O . ALA A 1 125 ? -8.837 -8.578 -4.858 1.00 98.19 125 ALA A O 1
ATOM 968 N N . GLU A 1 126 ? -8.957 -9.565 -6.861 1.00 98.38 126 GLU A N 1
ATOM 969 C CA . GLU A 1 126 ? -9.128 -10.941 -6.406 1.00 98.38 126 GLU A CA 1
ATOM 970 C C . GLU A 1 126 ? -7.908 -11.409 -5.605 1.00 98.38 126 GLU A C 1
ATOM 972 O O . GLU A 1 126 ? -8.058 -12.070 -4.583 1.00 98.38 126 GLU A O 1
ATOM 977 N N . ILE A 1 127 ? -6.698 -11.027 -6.026 1.00 98.12 127 ILE A N 1
ATOM 978 C CA . ILE A 1 127 ? -5.464 -11.306 -5.279 1.00 98.12 127 ILE A CA 1
ATOM 979 C C . ILE A 1 127 ? -5.474 -10.596 -3.917 1.00 98.12 127 ILE A C 1
ATOM 981 O O . ILE A 1 127 ? -5.128 -11.205 -2.908 1.00 98.12 127 ILE A O 1
ATOM 985 N N . ILE A 1 128 ? -5.898 -9.329 -3.866 1.00 98.56 128 ILE A N 1
ATOM 986 C CA . ILE A 1 128 ? -6.047 -8.590 -2.602 1.00 98.56 128 ILE A CA 1
ATOM 987 C C . ILE A 1 128 ? -7.115 -9.248 -1.714 1.00 98.56 128 ILE A C 1
ATOM 989 O O . ILE A 1 128 ? -6.888 -9.423 -0.519 1.00 98.56 128 ILE A O 1
ATOM 993 N N . ALA A 1 129 ? -8.245 -9.664 -2.293 1.00 98.50 129 ALA A N 1
ATOM 994 C CA . ALA A 1 129 ? -9.314 -10.344 -1.570 1.00 98.50 129 ALA A CA 1
ATOM 995 C C . ALA A 1 129 ? -8.834 -11.658 -0.937 1.00 98.50 129 ALA A C 1
ATOM 997 O O . ALA A 1 129 ? -9.109 -11.924 0.231 1.00 98.50 129 ALA A O 1
ATOM 998 N N . GLU A 1 130 ? -8.073 -12.461 -1.685 1.00 97.38 130 GLU A N 1
ATOM 999 C CA . GLU A 1 130 ? -7.477 -13.698 -1.177 1.00 97.38 130 GLU A CA 1
ATOM 1000 C C . GLU A 1 130 ? -6.502 -13.459 -0.035 1.00 97.38 130 GLU A C 1
ATOM 1002 O O . GLU A 1 130 ? -6.486 -14.243 0.908 1.00 97.38 130 GLU A O 1
ATOM 1007 N N . ILE A 1 131 ? -5.709 -12.389 -0.092 1.00 96.62 131 ILE A N 1
ATOM 1008 C CA . ILE A 1 131 ? -4.815 -12.027 1.011 1.00 96.62 131 ILE A CA 1
ATOM 1009 C C . ILE A 1 131 ? -5.626 -11.742 2.275 1.00 96.62 131 ILE A C 1
ATOM 1011 O O . ILE A 1 131 ? -5.299 -12.287 3.325 1.00 96.62 131 ILE A O 1
ATOM 1015 N N . CYS A 1 132 ? -6.698 -10.951 2.182 1.00 97.31 132 CYS A N 1
ATOM 1016 C CA . CYS A 1 132 ? -7.578 -10.684 3.322 1.00 97.31 132 CYS A CA 1
ATOM 1017 C C . CYS A 1 132 ? -8.223 -11.969 3.865 1.00 97.31 132 CYS A C 1
ATOM 1019 O O . CYS A 1 132 ? -8.191 -12.195 5.069 1.00 97.31 132 CYS A O 1
ATOM 1021 N N . LEU A 1 133 ? -8.740 -12.835 2.989 1.00 96.81 133 LEU A N 1
ATOM 1022 C CA . LEU A 1 133 ? -9.382 -14.099 3.373 1.00 96.81 133 LEU A CA 1
ATOM 1023 C C . LEU A 1 133 ? -8.417 -15.115 3.992 1.00 96.81 133 LEU A C 1
ATOM 1025 O O . LEU A 1 133 ? -8.830 -15.928 4.803 1.00 96.81 133 LEU A O 1
ATOM 1029 N N . LYS A 1 134 ? -7.149 -15.117 3.574 1.00 95.25 134 LYS A N 1
ATOM 1030 C CA . LYS A 1 134 ? -6.156 -16.099 4.026 1.00 95.25 134 LYS A CA 1
ATOM 1031 C C . LYS A 1 134 ? -5.389 -15.661 5.260 1.00 95.25 134 LYS A C 1
ATOM 1033 O O . LYS A 1 134 ? -5.025 -16.502 6.074 1.00 95.25 134 LYS A O 1
ATOM 1038 N N . LEU A 1 135 ? -5.076 -14.370 5.354 1.00 94.50 135 LEU A N 1
ATOM 1039 C CA . LEU A 1 135 ? -4.402 -13.818 6.526 1.00 94.50 135 LEU A CA 1
ATOM 1040 C C . LEU A 1 135 ? -5.382 -13.523 7.664 1.00 94.50 135 LEU A C 1
ATOM 1042 O O . LEU A 1 135 ? -4.933 -13.434 8.803 1.00 94.50 135 LEU A O 1
ATOM 1046 N N . GLU A 1 136 ? -6.670 -13.355 7.339 1.00 95.56 136 GLU A N 1
ATOM 1047 C CA . GLU A 1 136 ? -7.759 -13.015 8.263 1.00 95.56 136 GLU A CA 1
ATOM 1048 C C . GLU A 1 136 ? -7.371 -11.910 9.261 1.00 95.56 136 GLU A C 1
ATOM 1050 O O . GLU A 1 136 ? -7.471 -12.112 10.471 1.00 95.56 136 GLU A O 1
ATOM 1055 N N . PRO A 1 137 ? -6.880 -10.741 8.800 1.00 96.38 137 PRO A N 1
ATOM 1056 C CA . PRO A 1 137 ? -6.442 -9.723 9.737 1.00 96.38 137 PRO A CA 1
ATOM 1057 C C . PRO A 1 137 ? -7.637 -9.110 10.468 1.00 96.38 137 PRO A C 1
ATOM 1059 O O . PRO A 1 137 ? -8.711 -8.941 9.888 1.00 96.38 137 PRO A O 1
ATOM 1062 N N . ASP A 1 138 ? -7.433 -8.706 11.721 1.00 96.56 138 ASP A N 1
ATOM 1063 C CA . ASP A 1 138 ? -8.461 -7.996 12.488 1.00 96.56 138 ASP A CA 1
ATOM 1064 C C . ASP A 1 138 ? -8.745 -6.618 11.874 1.00 96.56 138 ASP A C 1
ATOM 1066 O O . ASP A 1 138 ? -9.880 -6.136 11.899 1.00 96.56 138 ASP A O 1
ATOM 1070 N N . HIS A 1 139 ? -7.709 -5.989 11.307 1.00 97.94 139 HIS A N 1
ATOM 1071 C CA . HIS A 1 139 ? -7.793 -4.664 10.709 1.00 97.94 139 HIS A CA 1
ATOM 1072 C C . HIS A 1 139 ? -7.109 -4.603 9.339 1.00 97.94 139 HIS A C 1
ATOM 1074 O O . HIS A 1 139 ? -5.979 -5.074 9.168 1.00 97.94 139 HIS A O 1
ATOM 1080 N N . VAL A 1 140 ? -7.752 -3.936 8.373 1.00 98.31 140 VAL A N 1
ATOM 1081 C CA . VAL A 1 140 ? -7.136 -3.586 7.085 1.00 98.31 140 VAL A CA 1
ATOM 1082 C C . VAL A 1 140 ? -7.215 -2.089 6.794 1.00 98.31 140 VAL A C 1
ATOM 1084 O O . VAL A 1 140 ? -8.270 -1.462 6.914 1.00 98.31 140 VAL A O 1
ATOM 1087 N N . TYR A 1 141 ? -6.093 -1.516 6.356 1.00 98.75 141 TYR A N 1
ATOM 1088 C CA . TYR A 1 141 ? -5.979 -0.085 6.085 1.00 98.75 141 TYR A CA 1
ATOM 1089 C C . TYR A 1 141 ? -5.337 0.203 4.727 1.00 98.75 141 TYR A C 1
ATOM 1091 O O . TYR A 1 141 ? -4.237 -0.257 4.432 1.00 98.75 141 TYR A O 1
ATOM 1099 N N . GLY A 1 142 ? -6.000 1.007 3.900 1.00 98.62 142 GLY A N 1
ATOM 1100 C CA . GLY A 1 142 ? -5.445 1.561 2.663 1.00 98.62 142 GLY A CA 1
ATOM 1101 C C . GLY A 1 142 ? -5.038 3.027 2.821 1.00 98.62 142 GLY A C 1
ATOM 1102 O O . GLY A 1 142 ? -5.699 3.765 3.543 1.00 98.62 142 GLY A O 1
ATOM 1103 N N . PHE A 1 143 ? -4.001 3.484 2.115 1.00 98.44 143 PHE A N 1
ATOM 1104 C CA . PHE A 1 143 ? -3.583 4.898 2.103 1.00 98.44 143 PHE A CA 1
ATOM 1105 C C . PHE A 1 143 ? -3.481 5.425 0.671 1.00 98.44 143 PHE A C 1
ATOM 1107 O O . PHE A 1 143 ? -2.431 5.339 0.037 1.00 98.44 143 PHE A O 1
ATOM 1114 N N . PHE A 1 144 ? -4.567 5.986 0.132 1.00 97.06 144 PHE A N 1
ATOM 1115 C CA . PHE A 1 144 ? -4.641 6.336 -1.290 1.00 97.06 144 PHE A CA 1
ATOM 1116 C C . PHE A 1 144 ? -5.284 7.701 -1.549 1.00 97.06 144 PHE A C 1
ATOM 1118 O O . PHE A 1 144 ? -6.389 7.994 -1.109 1.00 97.06 144 PHE A O 1
ATOM 1125 N N . ALA A 1 145 ? -4.630 8.526 -2.372 1.00 92.06 145 ALA A N 1
ATOM 1126 C CA . ALA A 1 145 ? -5.102 9.875 -2.706 1.00 92.06 145 ALA A CA 1
ATOM 1127 C C . ALA A 1 145 ? -6.378 9.919 -3.568 1.00 92.06 145 ALA A C 1
ATOM 1129 O O . ALA A 1 145 ? -7.052 10.949 -3.618 1.00 92.06 145 ALA A O 1
ATOM 1130 N N . GLY A 1 146 ? -6.655 8.844 -4.310 1.00 86.12 146 GLY A N 1
ATOM 1131 C CA . GLY A 1 146 ? -7.736 8.780 -5.291 1.00 86.12 146 GLY A CA 1
ATOM 1132 C C . GLY A 1 146 ? -9.125 8.553 -4.688 1.00 8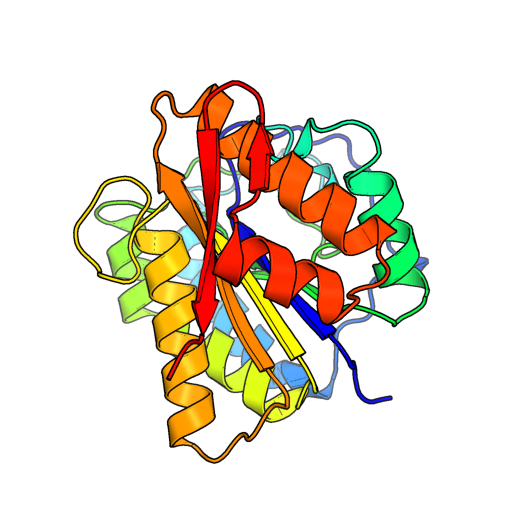6.12 146 GLY A C 1
ATOM 1133 O O . GLY A 1 146 ? -9.288 8.361 -3.485 1.00 86.12 146 GLY A O 1
ATOM 1134 N N . SER A 1 147 ? -10.136 8.547 -5.554 1.00 86.62 147 SER A N 1
ATOM 1135 C CA . SER A 1 147 ? -11.482 8.043 -5.258 1.00 86.62 147 SER A CA 1
ATOM 1136 C C . SER A 1 147 ? -11.525 6.510 -5.381 1.00 86.62 147 SER A C 1
ATOM 1138 O O . SER A 1 147 ? -10.663 5.939 -6.052 1.00 86.62 147 SER A O 1
ATOM 1140 N N . PRO A 1 148 ? -12.497 5.825 -4.749 1.00 85.69 148 PRO A N 1
ATOM 1141 C CA . PRO A 1 148 ? -12.596 4.363 -4.814 1.00 85.69 148 PRO A CA 1
ATOM 1142 C C . PRO A 1 148 ? -13.078 3.851 -6.184 1.00 85.69 148 PRO A C 1
ATOM 1144 O O . PRO A 1 148 ? -12.943 2.673 -6.496 1.00 85.69 148 PRO A O 1
ATOM 1147 N N . GLY A 1 149 ? -13.629 4.727 -7.029 1.00 87.12 149 GLY A N 1
ATOM 1148 C CA . GLY A 1 149 ? -14.089 4.371 -8.369 1.00 87.12 149 GLY A CA 1
ATOM 1149 C C . GLY A 1 149 ? -12.955 4.153 -9.374 1.00 87.12 149 GLY A C 1
ATOM 1150 O O . GLY A 1 149 ? -11.826 4.599 -9.200 1.00 87.12 149 GLY A O 1
ATOM 1151 N N . TRP A 1 150 ? -13.270 3.514 -10.504 1.00 87.88 150 TRP A N 1
ATOM 1152 C CA . TRP A 1 150 ? -12.297 3.333 -11.584 1.00 87.88 150 TRP A CA 1
ATOM 1153 C C . TRP A 1 150 ? -11.881 4.673 -12.207 1.00 87.88 150 TRP A C 1
ATOM 1155 O O . TRP A 1 150 ? -10.724 4.861 -12.573 1.00 87.88 150 TRP A O 1
ATOM 1165 N N . SER A 1 151 ? -12.804 5.614 -12.383 1.00 81.38 151 SER A N 1
ATOM 1166 C CA . SER A 1 151 ? -12.544 6.901 -13.036 1.00 81.38 151 SER A CA 1
ATOM 1167 C C . SER A 1 151 ? -11.902 7.920 -12.087 1.00 81.38 151 SER A C 1
ATOM 1169 O O . SER A 1 151 ? -12.389 8.125 -10.980 1.00 81.38 151 SER A O 1
ATOM 1171 N N . GLY A 1 152 ? -10.852 8.608 -12.549 1.00 70.31 152 GLY A N 1
ATOM 1172 C CA . GLY A 1 152 ? -10.197 9.702 -11.820 1.00 70.31 152 GLY A CA 1
ATOM 1173 C C . GLY A 1 152 ? -8.669 9.613 -11.815 1.00 70.31 152 GLY A C 1
ATOM 1174 O O . GLY A 1 152 ? -8.084 8.541 -11.998 1.00 70.31 152 GLY A O 1
ATOM 1175 N N . ALA A 1 153 ? -8.004 10.751 -11.608 1.00 64.81 153 ALA A N 1
ATOM 1176 C CA . ALA A 1 153 ? -6.556 10.794 -11.412 1.00 64.81 153 ALA A CA 1
ATOM 1177 C C . ALA A 1 153 ? -6.188 10.128 -10.075 1.00 64.81 153 ALA A C 1
ATOM 1179 O O . ALA A 1 153 ? -6.795 10.418 -9.048 1.00 64.81 153 ALA A O 1
ATOM 1180 N N . GLY A 1 154 ? -5.222 9.204 -10.089 1.00 71.12 154 GLY A N 1
ATOM 1181 C CA . GLY A 1 154 ? -4.806 8.460 -8.890 1.00 71.12 15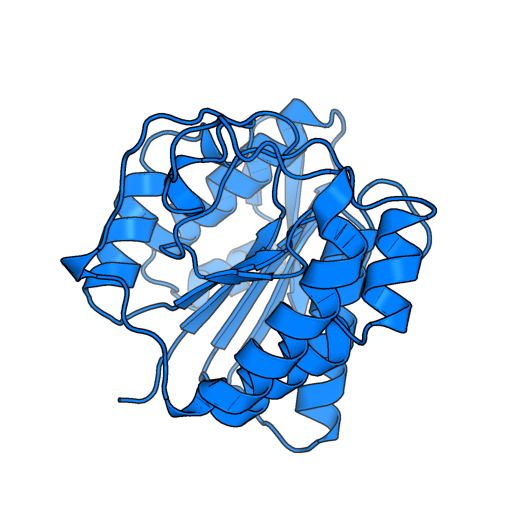4 GLY A CA 1
ATOM 1182 C C . GLY A 1 154 ? -5.826 7.439 -8.362 1.00 71.12 154 GLY A C 1
ATOM 1183 O O . GLY A 1 154 ? -5.537 6.752 -7.388 1.00 71.12 154 GLY A O 1
ATOM 1184 N N . ALA A 1 155 ? -6.986 7.293 -9.011 1.00 86.50 155 ALA A N 1
ATOM 1185 C CA . ALA A 1 155 ? -8.082 6.444 -8.540 1.00 86.50 155 ALA A CA 1
ATOM 1186 C C . ALA A 1 155 ? -7.773 4.938 -8.624 1.00 86.50 155 ALA A C 1
ATOM 1188 O O . ALA A 1 155 ? -8.305 4.149 -7.856 1.00 86.50 155 ALA A O 1
ATOM 1189 N N . LYS A 1 156 ? -6.864 4.522 -9.517 1.00 93.62 156 LYS A N 1
ATOM 1190 C CA . LYS A 1 156 ? -6.622 3.096 -9.804 1.00 93.62 156 LYS A CA 1
ATOM 1191 C C . LYS A 1 156 ? -6.120 2.302 -8.602 1.00 93.62 156 LYS A C 1
ATOM 1193 O O . LYS A 1 156 ? -6.596 1.198 -8.383 1.00 93.62 156 LYS A O 1
ATOM 1198 N N . TYR A 1 157 ? -5.190 2.858 -7.826 1.00 95.62 157 TYR A N 1
ATOM 1199 C CA . TYR A 1 157 ? -4.673 2.171 -6.641 1.00 95.62 157 TYR A CA 1
ATOM 1200 C C . TYR A 1 157 ? -5.776 1.950 -5.605 1.00 95.62 157 TYR A C 1
ATOM 1202 O O . TYR A 1 157 ? -5.972 0.826 -5.150 1.00 95.62 157 TYR A O 1
ATOM 1210 N N . ARG A 1 158 ? -6.546 3.006 -5.304 1.00 95.94 158 ARG A N 1
ATOM 1211 C CA . ARG A 1 158 ? -7.661 2.920 -4.360 1.00 95.94 158 ARG A CA 1
ATOM 1212 C C . ARG A 1 158 ? -8.750 1.977 -4.858 1.00 95.94 158 ARG A C 1
ATOM 1214 O O . ARG A 1 158 ? -9.248 1.191 -4.071 1.00 95.94 158 ARG A O 1
ATOM 1221 N N . TYR A 1 159 ? -9.065 2.007 -6.152 1.00 97.06 159 TYR A N 1
ATOM 1222 C CA . TYR A 1 159 ? -10.006 1.071 -6.758 1.00 97.06 159 TYR A CA 1
ATOM 1223 C C . TYR A 1 159 ? -9.621 -0.386 -6.491 1.00 97.06 159 TYR A C 1
ATOM 1225 O O . TYR A 1 159 ? -10.463 -1.147 -6.033 1.00 97.06 159 TYR A O 1
ATOM 1233 N N . PHE A 1 160 ? -8.368 -0.782 -6.749 1.00 98.00 160 PHE A N 1
ATOM 1234 C CA . PHE A 1 160 ? -7.947 -2.172 -6.535 1.00 98.00 160 PHE A CA 1
ATOM 1235 C C . PHE A 1 160 ? -8.043 -2.582 -5.071 1.00 98.00 160 PHE A C 1
ATOM 1237 O O . PHE A 1 160 ? -8.561 -3.657 -4.779 1.00 98.00 160 PHE A O 1
ATOM 1244 N N . PHE A 1 161 ? -7.593 -1.708 -4.170 1.00 98.44 161 PHE A N 1
ATOM 1245 C CA . PHE A 1 161 ? -7.730 -1.917 -2.735 1.00 98.44 161 PHE A CA 1
ATOM 1246 C C . PHE A 1 161 ? -9.197 -2.090 -2.327 1.00 98.44 161 PHE A C 1
ATOM 1248 O O . PHE A 1 161 ? -9.563 -3.125 -1.780 1.00 98.44 161 PHE A O 1
ATOM 1255 N N . THR A 1 162 ? -10.049 -1.108 -2.638 1.00 98.00 162 THR A N 1
ATOM 1256 C CA . THR A 1 162 ? -11.462 -1.117 -2.251 1.00 98.00 162 THR A CA 1
ATOM 1257 C C . THR A 1 162 ? -12.190 -2.315 -2.854 1.00 98.00 162 THR A C 1
ATOM 1259 O O . THR A 1 162 ? -12.862 -3.031 -2.123 1.00 98.00 162 THR A O 1
ATOM 1262 N N . ALA A 1 163 ? -12.011 -2.598 -4.147 1.00 98.12 163 ALA A N 1
ATOM 1263 C CA . ALA A 1 163 ? -12.663 -3.730 -4.802 1.00 98.12 163 ALA A CA 1
ATOM 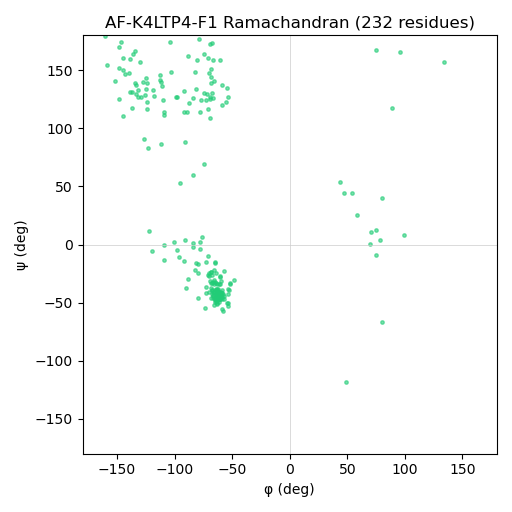1264 C C . ALA A 1 163 ? -12.243 -5.080 -4.196 1.00 98.12 163 ALA A C 1
ATOM 1266 O O . ALA A 1 163 ? -13.096 -5.947 -4.005 1.00 98.12 163 ALA A O 1
ATOM 1267 N N . GLY A 1 164 ? -10.956 -5.248 -3.868 1.00 98.50 164 GLY A N 1
ATOM 1268 C CA . GLY A 1 164 ? -10.453 -6.467 -3.236 1.00 98.50 164 GLY A CA 1
ATOM 1269 C C . GLY A 1 164 ? -10.989 -6.659 -1.819 1.00 98.50 164 GLY A C 1
ATOM 1270 O O . GLY A 1 164 ? -11.502 -7.727 -1.493 1.00 98.50 164 GLY A O 1
ATOM 1271 N N . VAL A 1 165 ? -10.974 -5.603 -1.001 1.00 98.56 165 VAL A N 1
ATOM 1272 C CA . VAL A 1 165 ? -11.549 -5.634 0.353 1.00 98.56 165 VAL A CA 1
ATOM 1273 C C . VAL A 1 165 ? -13.052 -5.936 0.300 1.00 98.56 165 VAL A C 1
ATOM 1275 O O . VAL A 1 165 ? -13.510 -6.850 0.978 1.00 98.56 165 VAL A O 1
ATOM 1278 N N . GLN A 1 166 ? -13.817 -5.276 -0.576 1.00 98.50 166 GLN A N 1
ATOM 1279 C CA . GLN A 1 166 ? -15.251 -5.556 -0.764 1.00 98.50 166 GLN A CA 1
ATOM 1280 C C . GLN A 1 166 ? -15.531 -6.987 -1.220 1.00 98.50 166 GLN A C 1
ATOM 1282 O O . GLN A 1 166 ? -16.576 -7.561 -0.915 1.00 98.50 166 GLN A O 1
ATOM 1287 N N . GLN A 1 167 ? -14.645 -7.570 -2.023 1.00 98.50 167 GLN A N 1
ATOM 1288 C CA . GLN A 1 167 ? -14.777 -8.961 -2.430 1.00 98.50 167 GLN A CA 1
ATOM 1289 C C . GLN A 1 167 ? -14.521 -9.919 -1.259 1.00 98.50 167 GLN A C 1
ATOM 1291 O O . GLN A 1 167 ? -15.283 -10.871 -1.112 1.00 98.50 167 GLN A O 1
ATOM 1296 N N . ALA A 1 168 ? -13.524 -9.654 -0.411 1.00 98.50 168 ALA A N 1
ATOM 1297 C CA . ALA A 1 168 ? -13.279 -10.447 0.795 1.00 98.50 168 ALA A CA 1
ATOM 1298 C C . ALA A 1 168 ? -14.453 -10.372 1.786 1.00 98.50 168 ALA A C 1
ATOM 1300 O O . ALA A 1 168 ? -14.914 -11.408 2.261 1.00 98.50 168 ALA A O 1
ATOM 1301 N N . LEU A 1 169 ? -15.000 -9.172 2.024 1.00 98.25 169 LEU A N 1
ATOM 1302 C CA . LEU A 1 169 ? -16.179 -8.974 2.879 1.00 98.25 169 LEU A CA 1
ATOM 1303 C C . LEU A 1 169 ? -17.390 -9.769 2.364 1.00 98.25 169 LEU A C 1
ATOM 1305 O O . LEU A 1 169 ? -18.024 -10.513 3.109 1.00 98.25 169 LEU A O 1
ATOM 1309 N N . ARG A 1 170 ? -17.671 -9.695 1.055 1.00 98.31 170 ARG A N 1
ATOM 1310 C CA . ARG A 1 170 ? -18.751 -10.472 0.417 1.00 98.31 170 ARG A CA 1
ATOM 1311 C C . ARG A 1 170 ? -18.527 -11.983 0.460 1.00 98.31 170 ARG A C 1
ATOM 1313 O O . ARG A 1 170 ? -19.495 -12.733 0.382 1.00 98.31 170 ARG A O 1
ATOM 1320 N N . ALA A 1 171 ? -17.276 -12.422 0.570 1.00 97.75 171 ALA A N 1
ATOM 1321 C CA . ALA A 1 171 ? -16.908 -13.824 0.731 1.00 97.75 171 ALA A CA 1
ATOM 1322 C C . ALA A 1 171 ? -16.966 -14.304 2.196 1.00 97.75 171 ALA A C 1
ATOM 1324 O O . ALA A 1 171 ? -16.687 -15.472 2.454 1.00 97.75 171 ALA A O 1
ATOM 1325 N N . GLY A 1 172 ? -17.362 -13.439 3.138 1.00 96.94 172 GLY A N 1
ATOM 1326 C CA . GLY A 1 172 ? -17.608 -13.800 4.535 1.00 96.94 172 GLY A CA 1
ATOM 1327 C C . GLY A 1 172 ? -16.469 -13.481 5.501 1.00 96.94 172 GLY A C 1
ATOM 1328 O O . GLY A 1 172 ? -16.554 -13.875 6.660 1.00 96.94 172 GLY A O 1
ATOM 1329 N N . TRP A 1 173 ? -15.424 -12.768 5.070 1.00 97.19 173 TRP A N 1
ATOM 1330 C CA . TRP A 1 173 ? -14.431 -12.232 6.001 1.00 97.19 173 TRP A CA 1
ATOM 1331 C C . TRP A 1 173 ? -15.034 -11.073 6.809 1.00 97.19 173 TRP A C 1
ATOM 1333 O O . TRP A 1 173 ? -15.617 -10.156 6.231 1.00 97.19 173 TRP A O 1
ATOM 1343 N N . VAL A 1 174 ? -14.902 -11.113 8.139 1.00 96.25 174 VAL A N 1
ATOM 1344 C CA . VAL A 1 174 ? -15.505 -10.138 9.066 1.00 96.25 174 VAL A CA 1
ATOM 1345 C C . VAL A 1 174 ? -14.408 -9.499 9.928 1.00 96.25 174 VAL A C 1
ATOM 1347 O O . VAL A 1 174 ? -14.159 -9.964 11.041 1.00 96.25 174 VAL A O 1
ATOM 1350 N N . PRO A 1 175 ? -13.709 -8.466 9.426 1.00 96.50 175 PRO A N 1
ATOM 1351 C CA . PRO A 1 175 ? -12.727 -7.739 10.220 1.00 96.50 175 PRO A CA 1
ATOM 1352 C C . PRO A 1 175 ? -13.401 -6.882 11.290 1.00 96.50 175 PRO A C 1
ATOM 1354 O O . PRO A 1 175 ? -14.558 -6.483 11.157 1.00 96.50 175 PRO A O 1
ATOM 1357 N N . THR A 1 176 ? -12.630 -6.510 12.310 1.00 96.38 176 THR A N 1
ATOM 1358 C CA . THR A 1 176 ? -13.028 -5.447 13.243 1.00 96.38 176 THR A CA 1
ATOM 1359 C C . THR A 1 176 ? -13.125 -4.108 12.515 1.00 96.38 176 THR A C 1
ATOM 1361 O O . THR A 1 176 ? -14.032 -3.323 12.784 1.00 96.38 176 THR A O 1
ATOM 1364 N N . ARG A 1 177 ? -12.207 -3.847 11.572 1.00 96.38 177 ARG A N 1
ATOM 1365 C CA . ARG A 1 177 ? -12.199 -2.610 10.785 1.00 96.38 177 ARG A CA 1
ATOM 1366 C C . ARG A 1 177 ? -11.579 -2.803 9.406 1.00 96.38 177 ARG A C 1
ATOM 1368 O O . ARG A 1 177 ? -10.542 -3.455 9.268 1.00 96.38 177 ARG A O 1
ATOM 1375 N N . ALA A 1 178 ? -12.160 -2.176 8.388 1.00 98.00 178 ALA A N 1
ATOM 1376 C CA . ALA A 1 178 ? -11.629 -2.221 7.035 1.00 98.00 178 ALA A CA 1
ATOM 1377 C C . ALA A 1 178 ? -11.869 -0.895 6.331 1.00 98.00 178 ALA A C 1
ATOM 1379 O O . ALA A 1 178 ? -12.992 -0.590 5.966 1.00 98.00 178 ALA A O 1
ATOM 1380 N N . GLY A 1 179 ? -10.821 -0.119 6.064 1.00 98.00 179 GLY A N 1
ATOM 1381 C CA . GLY A 1 179 ? -11.034 1.205 5.484 1.00 98.00 179 GLY A CA 1
ATOM 1382 C C . GLY A 1 179 ? -9.827 1.821 4.808 1.00 98.00 179 GLY A C 1
ATOM 1383 O O . GLY A 1 179 ? -8.747 1.240 4.719 1.00 98.00 179 GLY A O 1
ATOM 1384 N N . CYS A 1 180 ? -10.030 3.021 4.281 1.00 98.31 180 CYS A N 1
ATOM 1385 C CA . CYS A 1 180 ? -9.039 3.750 3.509 1.00 98.31 180 CYS A CA 1
ATOM 1386 C C . CYS A 1 180 ? -8.877 5.168 4.047 1.00 98.31 180 CYS A C 1
ATOM 1388 O O . CYS A 1 180 ? -9.836 5.937 4.084 1.00 98.31 180 CYS A O 1
ATOM 1390 N N . PHE A 1 181 ? -7.640 5.549 4.341 1.00 98.56 181 PHE A N 1
ATOM 1391 C CA . PHE A 1 181 ? -7.228 6.939 4.436 1.00 98.56 181 PHE A CA 1
ATOM 1392 C C . PHE A 1 181 ? -7.124 7.531 3.031 1.00 98.56 181 PHE A C 1
ATOM 1394 O O . PHE A 1 181 ? -6.509 6.941 2.134 1.00 98.56 181 PHE A O 1
ATOM 1401 N N . TYR A 1 182 ? -7.738 8.690 2.819 1.00 97.31 182 TYR A N 1
ATOM 1402 C CA . TYR A 1 182 ? -7.825 9.317 1.505 1.00 97.31 182 TYR A CA 1
ATOM 1403 C C . TYR A 1 182 ? -7.758 10.834 1.580 1.00 97.31 182 TYR A C 1
ATOM 1405 O O . TYR A 1 182 ? -8.038 11.443 2.605 1.00 97.31 182 TYR A O 1
ATOM 1413 N N . ARG A 1 183 ? -7.420 11.473 0.459 1.00 96.19 183 ARG A N 1
ATOM 1414 C CA . ARG A 1 183 ? -7.468 12.934 0.366 1.00 96.19 183 ARG A CA 1
ATOM 1415 C C . ARG A 1 183 ? -8.922 13.413 0.392 1.00 96.19 183 ARG A C 1
ATOM 1417 O O . ARG A 1 183 ? -9.614 13.280 -0.620 1.00 96.19 183 ARG A O 1
ATOM 1424 N N . ARG A 1 184 ? -9.339 14.040 1.491 1.00 95.56 184 ARG A N 1
ATOM 1425 C CA . ARG A 1 184 ? -10.650 14.685 1.624 1.00 95.56 184 ARG A CA 1
ATOM 1426 C C . ARG A 1 184 ? -10.653 16.063 0.961 1.00 95.56 184 ARG A C 1
ATOM 1428 O O . ARG A 1 184 ? -11.542 16.358 0.166 1.00 95.56 184 ARG A O 1
ATOM 1435 N N . SER A 1 185 ? -9.621 16.872 1.202 1.00 96.06 185 SER A N 1
ATOM 1436 C CA . SER A 1 185 ? -9.462 18.199 0.593 1.00 96.06 185 SER A CA 1
ATOM 1437 C C . SER A 1 185 ? -7.981 18.546 0.337 1.00 96.06 185 SER A C 1
ATOM 1439 O O . SER A 1 185 ? -7.082 17.765 0.648 1.00 96.06 185 SER A O 1
ATOM 1441 N N . GLY A 1 186 ? -7.708 19.676 -0.325 1.00 94.81 186 GLY A N 1
ATOM 1442 C CA . GLY A 1 186 ? -6.350 20.095 -0.711 1.00 94.81 186 GLY A CA 1
ATOM 1443 C C . GLY A 1 186 ? -5.932 19.717 -2.142 1.00 94.81 186 GLY A C 1
ATOM 1444 O O . GLY A 1 186 ? -6.584 18.930 -2.842 1.00 94.81 186 GLY A O 1
ATOM 1445 N N . ARG A 1 187 ? -4.846 20.330 -2.631 1.00 93.50 187 ARG A N 1
ATOM 1446 C CA . ARG A 1 187 ? -4.360 20.225 -4.023 1.00 93.50 187 ARG A CA 1
ATOM 1447 C C . ARG A 1 187 ? -2.842 20.034 -4.074 1.00 93.50 187 ARG A C 1
ATOM 1449 O O . ARG A 1 187 ? -2.144 20.311 -3.111 1.00 93.50 187 ARG A O 1
ATOM 1456 N N . GLY A 1 188 ? -2.349 19.608 -5.239 1.00 93.69 188 GLY A N 1
ATOM 1457 C CA . GLY A 1 188 ? -0.923 19.398 -5.500 1.00 93.69 188 GLY A CA 1
ATOM 1458 C C . GLY A 1 188 ? -0.475 17.984 -5.139 1.00 93.69 188 GLY A C 1
ATOM 1459 O O . GLY A 1 188 ? -0.545 17.577 -3.986 1.00 93.69 188 GLY A O 1
ATOM 1460 N N . VAL A 1 189 ? -0.010 17.222 -6.134 1.00 91.94 189 VAL A N 1
ATOM 1461 C CA . VAL A 1 189 ? 0.341 15.799 -5.957 1.00 91.94 189 VAL A CA 1
ATOM 1462 C C . VAL A 1 189 ? 1.402 15.616 -4.871 1.00 91.94 189 VAL A C 1
ATOM 1464 O O . VAL A 1 189 ? 1.254 14.736 -4.033 1.00 91.94 189 VAL A O 1
ATOM 1467 N N . THR A 1 190 ? 2.427 16.470 -4.840 1.00 95.12 190 THR A N 1
ATOM 1468 C CA . THR A 1 190 ? 3.472 16.440 -3.809 1.00 95.12 190 THR A CA 1
ATOM 1469 C C . THR A 1 190 ? 2.899 16.618 -2.407 1.00 95.12 190 THR A C 1
ATOM 1471 O O . THR A 1 190 ? 3.072 15.728 -1.580 1.00 95.12 190 THR A O 1
ATOM 1474 N N . ALA A 1 191 ? 2.151 17.700 -2.167 1.00 96.88 191 ALA A N 1
ATOM 1475 C CA . ALA A 1 191 ? 1.553 17.977 -0.862 1.00 96.88 191 ALA A CA 1
ATOM 1476 C C . ALA A 1 191 ? 0.612 16.848 -0.417 1.00 96.88 191 ALA A C 1
ATOM 1478 O O . ALA A 1 191 ? 0.667 16.410 0.727 1.00 96.88 191 ALA A O 1
ATOM 1479 N N . ILE A 1 192 ? -0.196 16.317 -1.341 1.00 97.00 192 ILE A N 1
ATOM 1480 C CA . ILE A 1 192 ? -1.127 15.219 -1.059 1.00 97.00 192 ILE A CA 1
ATOM 1481 C C . ILE A 1 192 ? -0.387 13.941 -0.657 1.00 97.00 192 ILE A C 1
ATOM 1483 O O . ILE A 1 192 ? -0.747 13.307 0.332 1.00 97.00 192 ILE A O 1
ATOM 1487 N N . MET A 1 193 ? 0.634 13.542 -1.420 1.00 97.31 193 MET A N 1
ATOM 1488 C CA . MET A 1 193 ? 1.367 12.306 -1.139 1.00 97.31 193 MET A CA 1
ATOM 1489 C C . MET A 1 193 ? 2.182 12.410 0.148 1.00 97.31 193 MET A C 1
ATOM 1491 O O . MET A 1 193 ? 2.229 11.441 0.899 1.00 97.31 193 MET A O 1
ATOM 1495 N N . GLN A 1 194 ? 2.773 13.572 0.431 1.00 97.88 194 GLN A N 1
ATOM 1496 C CA . GLN A 1 194 ? 3.460 13.801 1.699 1.00 97.88 194 GLN A CA 1
ATOM 1497 C C . GLN A 1 194 ? 2.476 13.827 2.886 1.00 97.88 194 GLN A C 1
ATOM 1499 O O . GLN A 1 194 ? 2.778 13.239 3.918 1.00 97.88 194 GLN A O 1
ATOM 1504 N N . ALA A 1 195 ? 1.282 14.421 2.742 1.00 98.44 195 ALA A N 1
ATOM 1505 C CA . ALA A 1 195 ? 0.247 14.405 3.783 1.00 98.44 195 ALA A CA 1
ATOM 1506 C C . ALA A 1 195 ? -0.230 12.982 4.099 1.00 98.44 195 ALA A C 1
ATOM 1508 O O . ALA A 1 195 ? -0.362 12.619 5.265 1.00 98.44 195 ALA A O 1
ATOM 1509 N N . LEU A 1 196 ? -0.436 12.154 3.068 1.00 98.25 196 LEU A N 1
ATOM 1510 C CA . LEU A 1 196 ? -0.751 10.734 3.237 1.00 98.25 196 LEU A CA 1
ATOM 1511 C C . LEU A 1 196 ? 0.391 9.967 3.908 1.00 98.25 196 LEU A C 1
ATOM 1513 O O . LEU A 1 196 ? 0.127 9.187 4.816 1.00 98.25 196 LEU A O 1
ATOM 1517 N N . GLY A 1 197 ? 1.639 10.200 3.492 1.00 98.50 197 GLY A N 1
ATOM 1518 C CA . GLY A 1 197 ? 2.809 9.586 4.124 1.00 98.50 197 GLY A CA 1
ATOM 1519 C C . GLY A 1 197 ? 2.931 9.990 5.594 1.00 98.50 197 GLY A C 1
ATOM 1520 O O . GLY A 1 197 ? 3.181 9.149 6.451 1.00 98.50 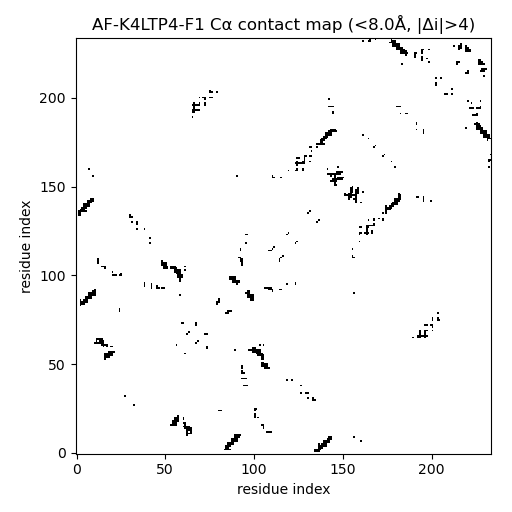197 GLY A O 1
ATOM 1521 N N . LYS A 1 198 ? 2.668 11.262 5.917 1.00 98.69 198 LYS A N 1
ATOM 1522 C CA . LYS A 1 198 ? 2.680 11.760 7.294 1.00 98.69 198 LYS A CA 1
ATOM 1523 C C . LYS A 1 198 ? 1.550 11.155 8.121 1.00 98.69 198 LYS A C 1
ATOM 1525 O O . LYS A 1 198 ? 1.818 10.687 9.217 1.00 98.69 198 LYS A O 1
ATOM 1530 N N . CYS A 1 199 ? 0.333 11.088 7.582 1.00 98.75 199 CYS A N 1
ATOM 1531 C CA . CYS A 1 199 ? -0.792 10.407 8.223 1.00 98.75 199 CYS A CA 1
ATOM 1532 C C . CYS A 1 199 ? -0.468 8.932 8.504 1.00 98.75 199 CYS A C 1
ATOM 1534 O O . CYS A 1 199 ? -0.692 8.463 9.615 1.00 98.75 199 CYS A O 1
ATOM 1536 N N . PHE A 1 200 ? 0.131 8.226 7.537 1.00 98.75 200 PHE A N 1
ATOM 1537 C CA . PHE A 1 200 ? 0.572 6.846 7.725 1.00 98.75 200 PHE A CA 1
ATOM 1538 C C . PHE A 1 200 ? 1.634 6.736 8.822 1.00 98.75 200 PHE A C 1
ATOM 1540 O O . PHE A 1 200 ? 1.466 5.945 9.739 1.00 98.75 200 PHE A O 1
ATOM 1547 N N . CYS A 1 201 ? 2.679 7.566 8.787 1.00 98.69 201 CYS A N 1
ATOM 1548 C CA . CYS A 1 201 ? 3.736 7.579 9.802 1.00 98.69 201 CYS A CA 1
ATOM 1549 C C . CYS A 1 201 ? 3.182 7.825 11.219 1.00 98.69 201 CYS A C 1
ATOM 1551 O O . CYS A 1 201 ? 3.495 7.075 12.140 1.00 98.69 201 CYS A O 1
ATOM 1553 N N . GLU A 1 202 ? 2.299 8.814 11.396 1.00 98.56 202 GLU A N 1
ATOM 1554 C CA . GLU A 1 202 ? 1.643 9.068 12.689 1.00 98.56 202 GLU A CA 1
ATOM 1555 C C . GLU A 1 202 ? 0.764 7.894 13.131 1.00 98.56 202 GLU A C 1
ATOM 1557 O O . GLU A 1 202 ? 0.754 7.541 14.307 1.00 98.56 202 GLU A O 1
ATOM 1562 N N . PHE A 1 203 ? 0.070 7.243 12.197 1.00 98.56 203 PHE A N 1
ATOM 1563 C CA . PHE A 1 203 ? -0.739 6.067 12.497 1.00 98.56 203 PHE A CA 1
ATOM 1564 C C . PHE A 1 203 ? 0.105 4.866 12.951 1.00 98.56 203 PHE A C 1
ATOM 1566 O O . PHE A 1 203 ? -0.264 4.183 13.908 1.00 98.56 203 PHE A O 1
ATOM 1573 N N . LEU A 1 204 ? 1.261 4.643 12.313 1.00 98.44 204 LEU A N 1
ATOM 1574 C CA . LEU A 1 204 ? 2.240 3.638 12.735 1.00 98.44 204 LEU A CA 1
ATOM 1575 C C . LEU A 1 204 ? 2.785 3.952 14.137 1.00 98.44 204 LEU A C 1
ATOM 1577 O O . LEU A 1 204 ? 2.822 3.074 14.995 1.00 98.44 204 LEU A O 1
ATOM 1581 N N . ASN A 1 205 ? 3.152 5.210 14.398 1.00 97.88 205 ASN A N 1
ATOM 1582 C CA . ASN A 1 205 ? 3.662 5.651 15.702 1.00 97.88 205 ASN A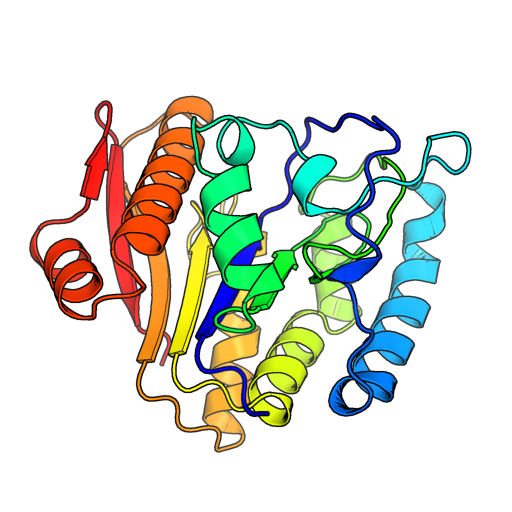 CA 1
ATOM 1583 C C . ASN A 1 205 ? 2.596 5.615 16.807 1.00 97.88 205 ASN A C 1
ATOM 1585 O O . ASN A 1 205 ? 2.919 5.447 17.982 1.00 97.88 205 ASN A O 1
ATOM 1589 N N . ALA A 1 206 ? 1.322 5.739 16.437 1.00 96.88 206 ALA A N 1
ATOM 1590 C CA . ALA A 1 206 ? 0.190 5.548 17.331 1.00 96.88 206 ALA A CA 1
ATOM 1591 C C . ALA A 1 206 ? -0.132 4.066 17.589 1.00 96.88 206 ALA A C 1
ATOM 1593 O O . ALA A 1 206 ? -1.098 3.800 18.298 1.00 96.88 206 ALA A O 1
ATOM 1594 N N . ASP A 1 207 ? 0.639 3.120 17.041 1.00 95.62 207 ASP A N 1
ATOM 1595 C CA . ASP A 1 207 ? 0.454 1.672 17.199 1.00 95.62 207 ASP A CA 1
ATOM 1596 C C . ASP A 1 207 ? -0.961 1.212 16.811 1.00 95.62 207 ASP A C 1
ATOM 1598 O O . ASP A 1 207 ? -1.619 0.466 17.533 1.00 95.62 207 ASP A O 1
ATOM 1602 N N . PHE A 1 208 ? -1.463 1.731 15.683 1.00 96.44 208 PHE A N 1
ATOM 1603 C CA . PHE A 1 208 ? -2.787 1.413 15.132 1.00 96.44 208 PHE A CA 1
ATOM 1604 C C . PHE A 1 208 ? -3.968 1.713 16.066 1.00 96.44 208 PHE A C 1
ATOM 1606 O O . PHE A 1 208 ? -5.034 1.109 15.935 1.00 96.44 208 PHE A O 1
ATOM 1613 N N . ARG A 1 209 ? -3.810 2.653 17.007 1.00 95.06 209 ARG A N 1
ATOM 1614 C CA . ARG A 1 209 ? -4.883 3.035 17.935 1.00 95.06 209 ARG A CA 1
ATOM 1615 C C . ARG A 1 209 ? -6.160 3.423 17.201 1.00 95.06 209 ARG A C 1
ATOM 1617 O O . ARG A 1 209 ? -6.188 4.359 16.406 1.00 95.06 209 ARG A O 1
ATOM 1624 N N . GLU A 1 210 ? -7.244 2.784 17.608 1.00 94.75 210 GLU A N 1
ATOM 1625 C CA . GLU A 1 210 ? -8.605 3.049 17.150 1.00 94.75 210 GLU A CA 1
ATOM 1626 C C . GLU A 1 210 ? -9.005 4.531 17.290 1.00 94.75 210 GLU A C 1
ATOM 1628 O O . GLU A 1 210 ? -9.595 5.118 16.384 1.00 94.75 210 GLU A O 1
ATOM 1633 N N . SER A 1 211 ? -8.583 5.187 18.378 1.00 96.75 211 SER A N 1
ATOM 1634 C CA . SER A 1 211 ? -8.823 6.620 18.589 1.00 96.75 211 SER A CA 1
ATOM 1635 C C . SER A 1 211 ? -8.213 7.498 17.492 1.00 96.75 211 SER A C 1
ATOM 1637 O O . SER A 1 211 ? -8.756 8.552 17.182 1.00 96.75 211 SER A O 1
ATOM 1639 N N . PHE A 1 212 ? -7.091 7.085 16.885 1.00 98.00 212 PHE A N 1
ATOM 1640 C CA . PHE A 1 212 ? -6.510 7.815 15.758 1.00 98.00 212 PHE A CA 1
ATOM 1641 C C . PHE A 1 212 ? -7.461 7.779 14.563 1.00 98.00 212 PHE A C 1
ATOM 1643 O O . PHE A 1 212 ? -7.759 8.821 13.987 1.00 98.00 212 PHE A O 1
ATOM 1650 N N . VAL A 1 213 ? -7.984 6.598 14.222 1.00 97.56 213 VAL A N 1
ATOM 1651 C CA . VAL A 1 213 ? -8.919 6.434 13.103 1.00 97.56 213 VAL A CA 1
ATOM 1652 C C . VAL A 1 213 ? -10.183 7.260 13.333 1.00 97.56 213 VAL A C 1
ATOM 1654 O O . VAL A 1 213 ? -10.588 8.007 12.446 1.00 97.56 213 VAL A O 1
ATOM 1657 N N . GLN A 1 214 ? -10.755 7.196 14.537 1.00 97.00 214 GLN A N 1
ATOM 1658 C CA . GLN A 1 214 ? -11.944 7.968 14.912 1.00 97.00 214 GLN A CA 1
ATOM 1659 C C . GLN A 1 214 ? -11.718 9.477 14.788 1.00 97.00 214 GLN A C 1
ATOM 1661 O O . GLN A 1 214 ? -12.543 10.170 14.193 1.00 97.00 214 GLN A O 1
ATOM 1666 N N . ASN A 1 215 ? -10.573 9.979 15.256 1.00 97.56 215 ASN A N 1
ATOM 1667 C CA . ASN A 1 215 ? -10.222 11.391 15.108 1.00 97.56 215 ASN A CA 1
ATOM 1668 C C . ASN A 1 215 ? -10.104 11.787 13.628 1.00 97.56 215 ASN A C 1
ATOM 1670 O O . ASN A 1 215 ? -10.623 12.821 13.222 1.00 97.56 215 ASN A O 1
ATOM 1674 N N . VAL A 1 216 ? -9.490 10.951 12.783 1.00 98.00 216 VAL A N 1
ATOM 1675 C CA . VAL A 1 216 ? -9.398 11.231 11.339 1.00 98.00 216 VAL A CA 1
ATOM 1676 C C . VAL A 1 216 ? -10.764 11.153 10.644 1.00 98.00 216 VAL A C 1
ATOM 1678 O O . VAL A 1 216 ? -11.025 11.905 9.703 1.00 98.00 216 VAL A O 1
ATOM 1681 N N . MET A 1 217 ? -11.668 10.282 11.094 1.00 96.31 217 MET A N 1
ATOM 1682 C CA . MET A 1 217 ? -13.043 10.243 10.590 1.00 96.31 217 MET A CA 1
ATOM 1683 C C . MET A 1 217 ? -13.789 11.539 10.906 1.00 96.31 217 MET A C 1
ATOM 1685 O O . MET A 1 217 ? -14.362 12.133 9.991 1.00 96.31 217 MET A O 1
ATOM 1689 N N . LEU A 1 218 ? -13.747 11.981 12.166 1.00 96.19 218 LEU A N 1
ATOM 1690 C CA . LEU A 1 218 ? -14.492 13.141 12.659 1.00 96.19 218 LEU A CA 1
ATOM 1691 C C . LEU A 1 218 ? -13.892 14.461 12.166 1.00 96.19 218 LEU A C 1
ATOM 1693 O O . LEU A 1 218 ? -14.576 15.242 11.508 1.00 96.19 218 LEU A O 1
ATOM 1697 N N . ASP A 1 219 ? -12.602 14.663 12.412 1.00 96.56 219 ASP A N 1
ATOM 1698 C CA . ASP A 1 219 ? -11.947 15.967 12.274 1.00 96.56 219 ASP A CA 1
ATOM 1699 C C . ASP A 1 219 ? -10.995 16.032 11.072 1.00 96.56 219 ASP A C 1
ATOM 1701 O O . ASP A 1 219 ? -10.583 17.111 10.649 1.00 96.56 219 ASP A O 1
ATOM 1705 N N . GLY A 1 220 ? -10.662 14.878 10.487 1.00 97.12 220 GLY A N 1
ATOM 1706 C CA . GLY A 1 220 ? -9.620 14.777 9.470 1.00 97.12 220 GLY A CA 1
ATOM 1707 C C . GLY A 1 220 ? -8.207 14.882 10.054 1.00 97.12 220 GLY A C 1
ATOM 1708 O O . GLY A 1 220 ? -7.981 15.251 11.203 1.00 97.12 220 GLY A O 1
ATOM 1709 N N . PHE A 1 221 ? -7.218 14.539 9.236 1.00 98.06 221 PHE A N 1
ATOM 1710 C CA . PHE A 1 221 ? -5.803 14.757 9.516 1.00 98.06 221 PHE A CA 1
ATOM 1711 C C . PHE A 1 221 ? -5.273 15.854 8.591 1.00 98.06 221 PHE A C 1
ATOM 1713 O O . PHE A 1 221 ? -5.175 15.660 7.377 1.00 98.06 221 PHE A O 1
ATOM 1720 N N . CYS A 1 222 ? -4.932 17.009 9.158 1.00 97.56 222 CYS A N 1
ATOM 1721 C CA . CYS A 1 222 ? -4.484 18.180 8.408 1.00 97.56 222 CYS A CA 1
ATOM 1722 C C . CYS A 1 222 ? -2.959 18.295 8.399 1.00 97.56 222 CYS A C 1
ATOM 1724 O O . CYS A 1 222 ? -2.321 18.350 9.448 1.00 97.56 222 CYS A O 1
ATOM 1726 N N . TRP A 1 223 ? -2.366 18.413 7.211 1.00 97.38 223 TRP A N 1
ATOM 1727 C CA . TRP A 1 223 ? -0.934 18.655 7.058 1.00 97.38 223 TRP A CA 1
ATOM 1728 C C . TRP A 1 223 ? -0.651 19.483 5.802 1.00 97.38 223 TRP A C 1
ATOM 1730 O O . TRP A 1 223 ? -1.079 19.128 4.705 1.00 97.38 223 TRP A O 1
ATOM 1740 N N . ASN A 1 224 ? 0.055 20.609 5.962 1.00 93.81 224 ASN A N 1
ATOM 1741 C CA . ASN A 1 224 ? 0.431 21.530 4.877 1.00 93.81 224 ASN A CA 1
ATOM 1742 C C . ASN A 1 224 ? -0.721 21.890 3.912 1.00 93.81 224 ASN A C 1
ATOM 1744 O O . ASN A 1 224 ? -0.555 21.891 2.692 1.00 93.81 224 ASN A O 1
ATOM 1748 N N . GLY A 1 225 ? -1.907 22.189 4.455 1.00 94.94 225 GLY A N 1
ATOM 1749 C CA . GLY A 1 225 ? -3.080 22.584 3.662 1.00 94.94 225 GLY A CA 1
ATOM 1750 C C . GLY A 1 225 ? -3.769 21.438 2.907 1.00 94.94 225 GLY A C 1
ATOM 1751 O O . GLY A 1 225 ? -4.602 21.689 2.035 1.00 94.94 225 GLY A O 1
ATOM 1752 N N . VAL A 1 226 ? -3.426 20.187 3.221 1.00 98.00 226 VAL A N 1
ATOM 1753 C CA . VAL A 1 226 ? -4.130 18.984 2.765 1.00 98.00 226 VAL A CA 1
ATOM 1754 C C . VAL A 1 226 ? -4.820 18.334 3.955 1.00 98.00 226 VAL A C 1
ATOM 1756 O O . VAL A 1 226 ? -4.223 18.190 5.018 1.00 98.00 226 VAL A O 1
ATOM 1759 N N . GLU A 1 227 ? -6.060 17.906 3.748 1.00 98.25 227 GLU A N 1
ATOM 1760 C CA . GLU A 1 227 ? -6.843 17.165 4.731 1.00 98.25 227 GLU A CA 1
ATOM 1761 C C . GLU A 1 227 ? -7.009 15.717 4.266 1.00 98.25 227 GLU A C 1
ATOM 1763 O O . GLU A 1 227 ? -7.500 15.446 3.160 1.00 98.25 227 GLU A O 1
ATOM 1768 N N . ILE A 1 228 ? -6.596 14.781 5.114 1.00 98.50 228 ILE A N 1
ATOM 1769 C CA . ILE A 1 228 ? -6.791 13.347 4.933 1.00 98.50 228 ILE A CA 1
ATOM 1770 C C . ILE A 1 228 ? -8.009 12.928 5.755 1.00 98.50 228 ILE A C 1
ATOM 1772 O O . ILE A 1 228 ? -8.086 13.219 6.941 1.00 98.50 228 ILE A O 1
ATOM 1776 N N . GLY A 1 229 ? -8.968 12.264 5.122 1.00 98.19 229 GLY A N 1
ATOM 1777 C CA . GLY A 1 229 ? -10.099 11.630 5.791 1.00 98.19 229 GLY A CA 1
ATOM 1778 C C . GLY A 1 229 ? -9.923 10.119 5.857 1.00 98.19 229 GLY A C 1
ATOM 1779 O O . GLY A 1 229 ? -9.008 9.561 5.249 1.00 98.19 229 GLY A O 1
ATOM 1780 N N . TYR A 1 230 ? -10.845 9.461 6.549 1.00 98.06 230 TYR A N 1
ATOM 1781 C CA . TYR A 1 230 ? -10.968 8.008 6.587 1.00 98.06 230 TYR A CA 1
ATOM 1782 C C . TYR A 1 230 ? -12.384 7.588 6.186 1.00 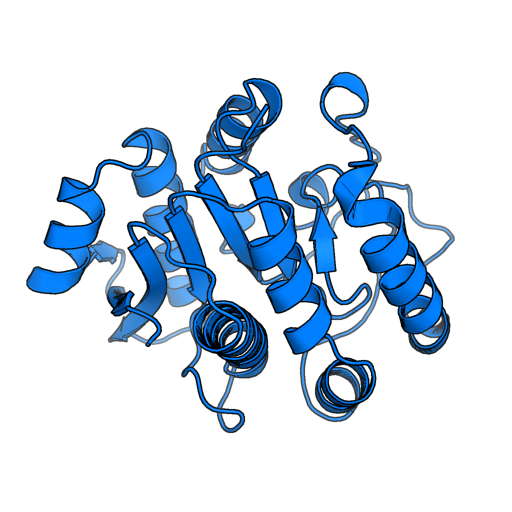98.06 230 TYR A C 1
ATOM 1784 O O . TYR A 1 230 ? -13.350 8.288 6.493 1.00 98.06 230 TYR A O 1
ATOM 1792 N N . GLU A 1 231 ? -12.500 6.478 5.466 1.00 96.38 231 GLU A N 1
ATOM 1793 C CA . GLU A 1 231 ? -13.769 5.883 5.042 1.00 96.38 231 GLU A CA 1
ATOM 1794 C C . GLU A 1 231 ? -13.698 4.361 5.197 1.00 96.38 231 GLU A C 1
ATOM 1796 O O . GLU A 1 231 ? -12.736 3.740 4.733 1.00 96.38 231 GLU A O 1
ATOM 1801 N N . GLU A 1 232 ? -14.715 3.776 5.831 1.00 97.19 232 GLU A N 1
ATOM 1802 C CA . GLU A 1 232 ? -14.902 2.324 5.899 1.00 97.19 232 GLU A CA 1
ATOM 1803 C C . GLU A 1 232 ? -15.247 1.770 4.516 1.00 97.19 232 GLU A C 1
ATOM 1805 O O . GLU A 1 232 ? -16.042 2.339 3.765 1.00 97.19 232 GLU A O 1
ATOM 1810 N N . VAL A 1 233 ? -14.669 0.625 4.190 1.00 95.25 233 VAL A N 1
ATOM 1811 C CA . VAL A 1 233 ? -15.049 -0.178 3.040 1.00 95.25 233 VAL A CA 1
ATOM 1812 C C . VAL A 1 233 ? -16.169 -1.112 3.485 1.00 95.25 233 VAL A C 1
ATOM 1814 O O . VAL A 1 233 ? -15.991 -1.909 4.401 1.00 95.25 233 VAL A O 1
ATOM 1817 N N . SER A 1 234 ? -17.312 -1.006 2.810 1.00 86.56 234 SER A N 1
ATOM 1818 C CA . SER A 1 234 ? -18.492 -1.858 3.000 1.00 86.56 234 SER A CA 1
ATOM 1819 C C . SER A 1 234 ? -18.868 -2.588 1.719 1.00 86.56 234 SER A C 1
ATOM 1821 O O . SER A 1 234 ? -18.521 -2.079 0.620 1.00 86.56 234 SER A O 1
#

Nearest PDB structures (foldseek):
  6p6f-assembly1_B  TM=3.720E-01  e=4.214E-01  synthetic construct
  2obx-assembly1_A  TM=3.413E-01  e=4.458E-01  Mesorhizobium loti
  1t13-assembly1_A  TM=3.610E-01  e=6.245E-01  Brucella abortus
  1di0-assembly1_A  TM=3.875E-01  e=1.624E+00  Brucella abortus
  7m7k-assembly1_B-2  TM=2.757E-01  e=6.988E-01  Parageobacillus thermoglucosidasius